Protein AF-A0A8C4R523-F1 (afdb_monomer_lite)

Radius of gyration: 33.46 Å; chains: 1; bounding box: 114×59×68 Å

Sequence (289 aa):
MIQWAFFSVVAATMFSISLVPYSYLHPHTHDMLWPAVRKLHEIVDPWQVSSSYGLFRRMTGVGGRPEVVIEGSWELGRNWKELEFMYKPGNISTALPFITPHQPRLDWQMWFAALGDRRQSPWFTCLLLRILEGKEDVLRLIQSDQSNYPFAHKPPTFVRAQLYKYHYTSILKNGSLPQAWWWREWVNEFHPTVNLGEPQFESQLAKFGCKGSPPADKPSASQLHQTMTLIGRVVRSIPPHHLTTALCLVVLLSILSQRFTTPSRKSKGRPMEAPKSRRGKSGKGRKQE

pLDDT: mean 84.04, std 16.41, range [33.38, 98.12]

Organism: Eptatretus burgeri (NCBI:txid7764)

InterPro domains:
  IPR009613 Lipase maturation factor [PTHR14463] (2-251)
  IPR057433 Lipase maturation factor 1/2, C-terminal domain [PF25179] (50-192)

Secondary structure (DSSP, 8-state):
-HHHHHHHHHHHHHHHHHHHHHHTTSHHHHHTS-HHHHHHHHHHGGGTSS----TTSS-S-TT-EEEEEEEEESSTTS--EE---SSSS-STT-PPP--TT---HHHHHHHHHTTS-GGG-HHHHHHHHHHHTT-HHHHHHH-S-GGG-TTSSS--SEEEEEEEEEEEPPPPTTSPPPS-SEEEEEEEEEEEEEETT-HHHHHHHHHHTTTPPPP-------HHHHHHHHHHHHHHTS-HHHHHHHHHHHHHHHHHHHHHHS------PPP----PPP-----------

Foldseek 3Di:
DVVVVVVVVVVVLLVLLLVQQVQPVDPVSNVPRDVVSVVVNVVCVVVCSHHDDDPCSPDPQVVFQKFKWKWFAQDPPDDTDTQAAQAADDFQQDDGDDQPPDDLPVNVVRSVLRVDAVVVPLVVLLLVVCQLVVPPVSSCSRPLDLVSGPQSPHGGQKMFIWMKGKDADDQDPVRDDDSTRIDIDTDGTRGDIDGPPDPVSVVSCVVSVSPDDDPPPPPPPDPVSVVVVVVVVVVSNDDSVVVVVVVVVVVVVVVVVVVVPPDDPPPPDDPDDDDDDDDDDDDDDDDDD

Structure (mmCIF, N/CA/C/O backbone):
data_AF-A0A8C4R523-F1
#
_entry.id   AF-A0A8C4R523-F1
#
loop_
_atom_site.group_PDB
_atom_site.id
_atom_site.type_symbol
_atom_site.label_atom_id
_atom_site.label_alt_id
_atom_site.label_comp_id
_atom_site.label_asym_id
_atom_site.label_entity_id
_atom_site.label_seq_id
_atom_site.pdbx_PDB_ins_code
_atom_site.Cartn_x
_atom_site.Cartn_y
_atom_site.Cartn_z
_atom_site.occupancy
_atom_site.B_iso_or_equiv
_atom_site.auth_seq_id
_atom_site.auth_comp_id
_atom_site.auth_asym_id
_atom_site.auth_atom_id
_atom_site.pdbx_PDB_model_num
ATOM 1 N N . MET A 1 1 ? 42.827 -14.227 -37.742 1.00 80.31 1 MET A N 1
ATOM 2 C CA . MET A 1 1 ? 41.896 -13.293 -38.422 1.00 80.31 1 MET A CA 1
ATOM 3 C C . MET A 1 1 ? 40.450 -13.782 -38.336 1.00 80.31 1 MET A C 1
ATOM 5 O O . MET A 1 1 ? 39.638 -13.080 -37.755 1.00 80.31 1 MET A O 1
ATOM 9 N N . ILE A 1 2 ? 40.137 -15.001 -38.797 1.00 91.94 2 ILE A N 1
ATOM 10 C CA . ILE A 1 2 ? 38.765 -15.565 -38.793 1.00 91.94 2 ILE A CA 1
ATOM 11 C C . ILE A 1 2 ? 38.136 -15.622 -37.389 1.00 91.94 2 ILE A C 1
ATOM 13 O O . ILE A 1 2 ? 37.007 -15.185 -37.202 1.00 91.94 2 ILE A O 1
ATOM 17 N N . GLN A 1 3 ? 38.884 -16.089 -36.386 1.00 93.75 3 GLN A N 1
ATOM 18 C CA . GLN A 1 3 ? 38.403 -16.165 -35.000 1.00 93.75 3 GLN A CA 1
ATOM 19 C C . GLN A 1 3 ? 37.992 -14.794 -34.437 1.00 93.75 3 GLN A C 1
ATOM 21 O O . GLN A 1 3 ? 36.951 -14.671 -33.801 1.00 93.75 3 GLN A O 1
ATOM 26 N N . TRP A 1 4 ? 38.783 -13.753 -34.708 1.00 95.38 4 TRP A N 1
ATOM 27 C CA . TRP A 1 4 ? 38.480 -12.389 -34.271 1.00 95.38 4 TRP A CA 1
ATOM 28 C C . TRP A 1 4 ? 37.213 -11.862 -34.935 1.00 95.38 4 TRP A C 1
ATOM 30 O O . TRP A 1 4 ? 36.342 -11.347 -34.245 1.00 95.38 4 TRP A O 1
ATOM 40 N N . ALA A 1 5 ? 37.069 -12.074 -36.246 1.00 95.25 5 ALA A N 1
ATOM 41 C CA . ALA A 1 5 ? 35.863 -11.692 -36.972 1.00 95.25 5 ALA A CA 1
ATOM 42 C C . ALA A 1 5 ? 34.610 -12.376 -36.397 1.00 95.25 5 ALA A C 1
ATOM 44 O O . ALA A 1 5 ? 33.600 -11.712 -36.176 1.00 95.25 5 ALA A O 1
ATOM 45 N N . PHE A 1 6 ? 34.694 -13.672 -36.080 1.00 96.38 6 PHE A N 1
ATOM 46 C CA . PHE A 1 6 ? 33.595 -14.408 -35.455 1.00 96.38 6 PHE A CA 1
ATOM 47 C C . PHE A 1 6 ? 33.184 -13.799 -34.106 1.00 96.38 6 PHE A C 1
ATOM 49 O O . PHE A 1 6 ? 32.018 -13.453 -33.917 1.00 96.38 6 PHE A O 1
ATOM 56 N N . PHE A 1 7 ? 34.133 -13.597 -33.185 1.00 96.62 7 PHE A N 1
ATOM 57 C CA . PHE A 1 7 ? 33.820 -13.021 -31.873 1.00 96.62 7 PHE A CA 1
ATOM 58 C C . PHE A 1 7 ? 33.331 -11.573 -31.959 1.00 96.62 7 PHE A C 1
ATOM 60 O O . PHE A 1 7 ? 32.440 -11.195 -31.201 1.00 96.62 7 PHE A O 1
ATOM 67 N N . SER A 1 8 ? 33.844 -10.774 -32.899 1.00 96.31 8 SER A N 1
ATOM 68 C CA . SER A 1 8 ? 33.348 -9.417 -33.140 1.00 96.31 8 SER A CA 1
ATOM 69 C C . SER A 1 8 ? 31.890 -9.410 -33.601 1.00 96.31 8 SER A C 1
ATOM 71 O O . SER A 1 8 ? 31.106 -8.606 -33.100 1.00 96.31 8 SER A O 1
ATOM 73 N N . VAL A 1 9 ? 31.497 -10.323 -34.496 1.00 95.94 9 VAL A N 1
ATOM 74 C CA . VAL A 1 9 ? 30.098 -10.458 -34.941 1.00 95.94 9 VAL A CA 1
ATOM 75 C C . VAL A 1 9 ? 29.198 -10.893 -33.787 1.00 95.94 9 VAL A C 1
ATOM 77 O O . VAL A 1 9 ? 28.135 -10.302 -33.589 1.00 95.94 9 VAL A O 1
ATOM 80 N N . VAL A 1 10 ? 29.625 -11.875 -32.988 1.00 94.81 10 VAL A N 1
ATOM 81 C CA . VAL A 1 10 ? 28.870 -12.321 -31.807 1.00 94.81 10 VAL A CA 1
ATOM 82 C C . VAL A 1 10 ? 28.695 -11.172 -30.814 1.00 94.81 10 VAL A C 1
ATOM 84 O O . VAL A 1 10 ? 27.573 -10.900 -30.397 1.00 94.81 10 VAL A O 1
ATOM 87 N N . ALA A 1 11 ? 29.765 -10.444 -30.486 1.00 95.56 11 ALA A N 1
ATOM 88 C CA . ALA A 1 11 ? 29.713 -9.316 -29.558 1.00 95.56 11 ALA A CA 1
ATOM 89 C C . ALA A 1 11 ? 28.807 -8.183 -30.066 1.00 95.56 11 ALA A C 1
ATOM 91 O O . ALA A 1 11 ? 27.978 -7.680 -29.311 1.00 95.56 11 ALA A O 1
ATOM 92 N N . ALA A 1 12 ? 28.905 -7.819 -31.349 1.00 95.44 12 ALA A N 1
ATOM 93 C CA . ALA A 1 12 ? 28.043 -6.807 -31.956 1.00 95.44 12 ALA A CA 1
ATOM 94 C C . ALA A 1 12 ? 26.568 -7.236 -31.962 1.00 95.44 12 ALA A C 1
ATOM 96 O O . ALA A 1 12 ? 25.682 -6.419 -31.702 1.00 95.44 12 ALA A O 1
ATOM 97 N N . THR A 1 13 ? 26.301 -8.522 -32.202 1.00 94.19 13 THR A N 1
ATOM 98 C CA . THR A 1 13 ? 24.945 -9.086 -32.165 1.00 94.19 13 THR A CA 1
ATOM 99 C C . THR A 1 13 ? 24.388 -9.059 -30.744 1.00 94.19 13 THR A C 1
ATOM 101 O O . THR A 1 13 ? 23.287 -8.556 -30.547 1.00 94.19 13 THR A O 1
ATOM 104 N N . MET A 1 14 ? 25.164 -9.512 -29.752 1.00 94.44 14 MET A N 1
ATOM 105 C CA . MET A 1 14 ? 24.806 -9.468 -28.326 1.00 94.44 14 MET A CA 1
ATOM 106 C C . MET A 1 14 ? 24.522 -8.047 -27.846 1.00 94.44 14 MET A C 1
ATOM 108 O O . MET A 1 14 ? 23.499 -7.791 -27.211 1.00 94.44 14 MET A O 1
ATOM 112 N N . PHE A 1 15 ? 25.390 -7.102 -28.205 1.00 94.56 15 PHE A N 1
ATOM 113 C CA . PHE A 1 15 ? 25.175 -5.694 -27.910 1.00 94.56 15 PHE A CA 1
ATOM 114 C C . PHE A 1 15 ? 23.875 -5.191 -28.545 1.00 94.56 15 PHE A C 1
ATOM 116 O O . PHE A 1 15 ? 23.037 -4.630 -27.845 1.00 94.56 15 PHE A O 1
ATOM 123 N N . SER A 1 16 ? 23.658 -5.469 -29.832 1.00 94.25 16 SER A N 1
ATOM 124 C CA . SER A 1 16 ? 22.463 -5.030 -30.561 1.00 94.25 16 SER A CA 1
ATOM 125 C C . SER A 1 16 ? 21.173 -5.568 -29.943 1.00 94.25 16 SER A C 1
ATOM 127 O O . SER A 1 16 ? 20.253 -4.788 -29.701 1.00 94.25 16 SER A O 1
ATOM 129 N N . ILE A 1 17 ? 21.097 -6.866 -29.624 1.00 94.81 17 ILE A N 1
ATOM 130 C CA . ILE A 1 17 ? 19.890 -7.424 -28.994 1.00 94.81 17 ILE A CA 1
ATOM 131 C C . ILE A 1 17 ? 19.661 -6.859 -27.598 1.00 94.81 17 ILE A C 1
ATOM 133 O O . ILE A 1 17 ? 18.515 -6.613 -27.246 1.00 94.81 17 ILE A O 1
ATOM 137 N N . SER A 1 18 ? 20.718 -6.562 -26.832 1.00 92.88 18 SER A N 1
ATOM 138 C CA . SER A 1 18 ? 20.586 -5.965 -25.496 1.00 92.88 18 SER A CA 1
ATOM 139 C C . SER A 1 18 ? 19.998 -4.546 -25.510 1.00 92.88 18 SER A C 1
ATOM 141 O O . SER A 1 18 ? 19.428 -4.104 -24.510 1.00 92.88 18 SER A O 1
ATOM 143 N N . LEU A 1 19 ? 20.049 -3.847 -26.653 1.00 91.94 19 LEU A N 1
ATOM 144 C CA . LEU A 1 19 ? 19.420 -2.532 -26.814 1.00 91.94 19 LEU A CA 1
ATOM 145 C C . LEU A 1 19 ? 17.889 -2.615 -26.826 1.00 91.94 19 LEU A C 1
ATOM 147 O O . LEU A 1 19 ? 17.223 -1.667 -26.410 1.00 91.94 19 LEU A O 1
ATOM 151 N N . VAL A 1 20 ? 17.319 -3.743 -27.258 1.00 92.56 20 VAL A N 1
ATOM 152 C CA . VAL A 1 20 ? 15.865 -3.965 -27.289 1.00 92.56 20 VAL A CA 1
ATOM 153 C C . VAL A 1 20 ? 15.257 -3.840 -25.886 1.00 92.56 20 VAL A C 1
ATOM 155 O O . VAL A 1 20 ? 14.446 -2.933 -25.687 1.00 92.56 20 VAL A O 1
ATOM 158 N N . PRO A 1 21 ? 15.678 -4.628 -24.874 1.00 88.38 21 PRO A N 1
ATOM 159 C CA . PRO A 1 21 ? 15.164 -4.501 -23.520 1.00 88.38 21 PRO A CA 1
ATOM 160 C C . PRO A 1 21 ? 15.458 -3.129 -22.895 1.00 88.38 21 PRO A C 1
ATOM 162 O O . PRO A 1 21 ? 14.633 -2.627 -22.132 1.00 88.38 21 PRO A O 1
ATOM 165 N N . TYR A 1 22 ? 16.598 -2.510 -23.220 1.00 84.75 22 TYR A N 1
ATOM 166 C CA . TYR A 1 22 ? 16.964 -1.175 -22.733 1.00 84.75 22 TYR A CA 1
ATOM 167 C C . TYR A 1 22 ? 16.027 -0.074 -23.260 1.00 84.75 22 TYR A C 1
ATOM 169 O O . TYR A 1 22 ? 15.621 0.822 -22.521 1.00 84.75 22 TYR A O 1
ATOM 177 N N . SER A 1 23 ? 15.632 -0.165 -24.529 1.00 87.69 23 SER A N 1
ATOM 178 C CA . SER A 1 23 ? 14.814 0.850 -25.201 1.00 87.69 23 SER A CA 1
ATOM 179 C C . SER A 1 23 ? 13.355 0.923 -24.731 1.00 87.69 23 SER A C 1
ATOM 181 O O . SER A 1 23 ? 12.701 1.933 -24.979 1.00 87.69 23 SER A O 1
ATOM 183 N N . TYR A 1 24 ? 12.844 -0.075 -23.997 1.00 80.62 24 TYR A N 1
ATOM 184 C CA . TYR A 1 24 ? 11.464 -0.063 -23.480 1.00 80.62 24 TYR A CA 1
ATOM 185 C C . TYR A 1 24 ? 11.157 1.086 -22.512 1.00 80.62 24 TYR A C 1
ATOM 187 O O . TYR A 1 24 ? 9.989 1.345 -22.237 1.00 80.62 24 TYR A O 1
ATOM 195 N N . LEU A 1 25 ? 12.174 1.782 -21.995 1.00 74.31 25 LEU A N 1
ATOM 196 C CA . LEU A 1 25 ? 11.978 2.968 -21.159 1.00 74.31 25 LEU A CA 1
ATOM 197 C C . LEU A 1 25 ? 11.298 4.121 -21.913 1.00 74.31 25 LEU A C 1
ATOM 199 O O . LEU A 1 25 ? 10.631 4.939 -21.285 1.00 74.31 25 LEU A O 1
ATOM 203 N N . HIS A 1 26 ? 11.462 4.201 -23.237 1.00 79.94 26 HIS A N 1
ATOM 204 C CA . HIS A 1 26 ? 10.914 5.285 -24.046 1.00 79.94 26 HIS A CA 1
ATOM 205 C C . HIS A 1 26 ? 10.366 4.740 -25.378 1.00 79.94 26 HIS A C 1
ATOM 207 O O . HIS A 1 26 ? 11.163 4.321 -26.223 1.00 79.94 26 HIS A O 1
ATOM 213 N N . PRO A 1 27 ? 9.034 4.765 -25.605 1.00 81.44 27 PRO A N 1
ATOM 214 C CA . PRO A 1 27 ? 8.404 4.138 -26.772 1.00 81.44 27 PRO A CA 1
ATOM 215 C C . PRO A 1 27 ? 9.016 4.568 -28.110 1.00 81.44 27 PRO A C 1
ATOM 217 O O . PRO A 1 27 ? 9.396 3.730 -28.918 1.00 81.44 27 PRO A O 1
ATOM 220 N N . HIS A 1 28 ? 9.255 5.869 -28.293 1.00 87.00 28 HIS A N 1
ATOM 221 C CA . HIS A 1 28 ? 9.865 6.392 -29.518 1.00 87.00 28 HIS A CA 1
ATOM 222 C C . HIS A 1 28 ? 11.277 5.830 -29.762 1.00 87.00 28 HIS A C 1
ATOM 224 O O . HIS A 1 28 ? 11.673 5.591 -30.897 1.00 87.00 28 HIS A O 1
ATOM 230 N N . THR A 1 29 ? 12.061 5.600 -28.705 1.00 86.56 29 THR A N 1
ATOM 231 C CA . THR A 1 29 ? 13.415 5.036 -28.833 1.00 86.56 29 THR A CA 1
ATOM 232 C C . THR A 1 29 ? 13.358 3.559 -29.206 1.00 86.56 29 THR A C 1
ATOM 234 O O . THR A 1 29 ? 14.194 3.082 -29.970 1.00 86.56 29 THR A O 1
ATOM 237 N N . HIS A 1 30 ? 12.360 2.839 -28.693 1.00 87.88 30 HIS A N 1
ATOM 238 C CA . HIS A 1 30 ? 12.111 1.449 -29.055 1.00 87.88 30 HIS A CA 1
ATOM 239 C C . HIS A 1 30 ? 11.726 1.296 -30.534 1.00 87.88 30 HIS A C 1
ATOM 241 O O . HIS A 1 30 ? 12.238 0.410 -31.229 1.00 87.88 30 HIS A O 1
ATOM 247 N N . ASP A 1 31 ? 10.890 2.204 -31.036 1.00 89.69 31 ASP A N 1
ATOM 248 C CA . ASP A 1 31 ? 10.433 2.198 -32.427 1.00 89.69 31 ASP A CA 1
ATOM 249 C C . ASP A 1 31 ? 11.560 2.541 -33.411 1.00 89.69 31 ASP A C 1
ATOM 251 O O . ASP A 1 31 ? 11.638 1.943 -34.488 1.00 89.69 31 ASP A O 1
ATOM 255 N N . MET A 1 32 ? 12.495 3.410 -33.007 1.00 92.19 32 MET A N 1
ATOM 256 C CA . MET A 1 32 ? 13.696 3.756 -33.782 1.00 92.19 32 MET A CA 1
ATOM 257 C C . MET A 1 32 ? 14.691 2.598 -33.957 1.00 92.19 32 MET A C 1
ATOM 259 O O . MET A 1 32 ? 15.564 2.682 -34.823 1.00 92.19 32 MET A O 1
ATOM 263 N N . LEU A 1 33 ? 14.600 1.523 -33.162 1.00 91.50 33 LEU A N 1
ATOM 264 C CA . LEU A 1 33 ? 15.464 0.359 -33.359 1.00 91.50 33 LEU A CA 1
ATOM 265 C C . LEU A 1 33 ? 15.204 -0.291 -34.722 1.00 91.50 33 LEU A C 1
ATOM 267 O O . LEU A 1 33 ? 14.085 -0.325 -35.234 1.00 91.50 33 LEU A O 1
ATOM 271 N N . TRP A 1 34 ? 16.252 -0.859 -35.313 1.00 93.00 34 TRP A N 1
ATOM 272 C CA . TRP A 1 34 ? 16.106 -1.560 -36.581 1.00 93.00 34 TRP A CA 1
ATOM 273 C C . TRP A 1 34 ? 15.190 -2.790 -36.392 1.00 93.00 34 TRP A C 1
ATOM 275 O O . TRP A 1 34 ? 15.450 -3.587 -35.483 1.00 93.00 34 TRP A O 1
ATOM 285 N N . PRO A 1 35 ? 14.141 -3.007 -37.220 1.00 93.94 35 PRO A N 1
ATOM 286 C CA . PRO A 1 35 ? 13.199 -4.109 -37.010 1.00 93.94 35 PRO A CA 1
ATOM 287 C C . PRO A 1 35 ? 13.864 -5.488 -36.980 1.00 93.94 35 PRO A C 1
ATOM 289 O O . PRO A 1 35 ? 13.405 -6.374 -36.264 1.00 93.94 35 PRO A O 1
ATOM 292 N N . ALA A 1 36 ? 14.976 -5.660 -37.703 1.00 94.38 36 ALA A N 1
ATOM 293 C CA . ALA A 1 36 ? 15.766 -6.887 -37.682 1.00 94.38 36 ALA A CA 1
ATOM 294 C C . ALA A 1 36 ? 16.318 -7.205 -36.282 1.00 94.38 36 ALA A C 1
ATOM 296 O O . ALA A 1 36 ? 16.302 -8.360 -35.871 1.00 94.38 36 ALA A O 1
ATOM 297 N N . VAL A 1 37 ? 16.746 -6.188 -35.528 1.00 93.81 37 VAL A N 1
ATOM 298 C CA . VAL A 1 37 ? 17.267 -6.347 -34.164 1.00 93.81 37 VAL A CA 1
ATOM 299 C C . VAL A 1 37 ? 16.147 -6.732 -33.196 1.00 93.81 37 VAL A C 1
ATOM 301 O O . VAL A 1 37 ? 16.340 -7.629 -32.378 1.00 93.81 37 VAL A O 1
ATOM 304 N N . ARG A 1 38 ? 14.955 -6.127 -33.328 1.00 93.19 38 ARG A N 1
ATOM 305 C CA . ARG A 1 38 ? 13.769 -6.508 -32.536 1.00 93.19 38 ARG A CA 1
ATOM 306 C C . ARG A 1 38 ? 13.342 -7.949 -32.811 1.00 93.19 38 ARG A C 1
ATOM 308 O O . ARG A 1 38 ? 13.186 -8.725 -31.877 1.00 93.19 38 ARG A O 1
ATOM 315 N N . LYS A 1 39 ? 13.256 -8.332 -34.086 1.00 94.69 39 LYS A N 1
ATOM 316 C CA . LYS A 1 39 ? 12.917 -9.702 -34.492 1.00 94.69 39 LYS A CA 1
ATOM 317 C C . LYS A 1 39 ? 13.956 -10.718 -34.012 1.00 94.69 39 LYS A C 1
ATOM 319 O O . LYS A 1 39 ? 13.600 -11.804 -33.573 1.00 94.69 39 LYS A O 1
ATOM 324 N N . LEU A 1 40 ? 15.244 -10.374 -34.078 1.00 94.69 40 LEU A N 1
ATOM 325 C CA . LEU A 1 40 ? 16.310 -11.249 -33.593 1.00 94.69 40 LEU A CA 1
ATOM 326 C C . LEU A 1 40 ? 16.241 -11.414 -32.072 1.00 94.69 40 LEU A C 1
ATOM 328 O O . LEU A 1 40 ? 16.386 -12.534 -31.595 1.00 94.69 40 LEU A O 1
ATOM 332 N N . HIS A 1 41 ? 15.942 -10.343 -31.328 1.00 94.06 41 HIS A N 1
ATOM 333 C CA . HIS A 1 41 ? 15.649 -10.428 -29.897 1.00 94.06 41 HIS A CA 1
ATOM 334 C C . HIS A 1 41 ? 14.454 -11.350 -29.611 1.00 94.06 41 HIS A C 1
ATOM 336 O O . HIS A 1 41 ? 14.573 -12.222 -28.764 1.00 94.06 41 HIS A O 1
ATOM 342 N N . GLU A 1 42 ? 13.326 -11.202 -30.315 1.00 93.06 42 GLU A N 1
ATOM 343 C CA . GLU A 1 42 ? 12.144 -12.072 -30.152 1.00 93.06 42 GLU A CA 1
ATOM 344 C C . GLU A 1 42 ? 12.465 -13.553 -30.384 1.00 93.06 42 GLU A C 1
ATOM 346 O O . GLU A 1 42 ? 11.997 -14.407 -29.636 1.00 93.06 42 GLU A O 1
ATOM 351 N N . ILE A 1 43 ? 13.296 -13.858 -31.388 1.00 95.25 43 ILE A N 1
ATOM 352 C CA . ILE A 1 43 ? 13.751 -15.228 -31.647 1.00 95.25 43 ILE A CA 1
ATOM 353 C C . ILE A 1 43 ? 14.538 -15.759 -30.449 1.00 95.25 43 ILE A C 1
ATOM 355 O O . ILE A 1 43 ? 14.326 -16.905 -30.068 1.00 95.25 43 ILE A O 1
ATOM 359 N N . VAL A 1 44 ? 15.434 -14.953 -29.862 1.00 94.31 44 VAL A N 1
ATOM 360 C CA . VAL A 1 44 ? 16.315 -15.407 -28.773 1.00 94.31 44 VAL A CA 1
ATOM 361 C C . VAL A 1 44 ? 15.735 -15.253 -27.361 1.00 94.31 44 VAL A C 1
ATOM 363 O O . VAL A 1 44 ? 16.332 -15.744 -26.400 1.00 94.31 44 VAL A O 1
ATOM 366 N N . ASP A 1 45 ? 14.577 -14.606 -27.224 1.00 91.56 45 ASP A N 1
ATOM 367 C CA . ASP A 1 45 ? 13.900 -14.326 -25.952 1.00 91.56 45 ASP A CA 1
ATOM 368 C C . ASP A 1 45 ? 13.624 -15.589 -25.109 1.00 91.56 45 ASP A C 1
ATOM 370 O O . ASP A 1 45 ? 13.898 -15.554 -23.907 1.00 91.56 45 ASP A O 1
ATOM 374 N N . PRO A 1 46 ? 13.215 -16.750 -25.671 1.00 94.44 46 PRO A N 1
ATOM 375 C CA . PRO A 1 46 ? 12.999 -17.965 -24.879 1.00 94.44 46 PRO A CA 1
ATOM 376 C C . PRO A 1 46 ? 14.247 -18.455 -24.128 1.00 94.44 46 PRO A C 1
ATOM 378 O O . PRO A 1 46 ? 14.124 -19.074 -23.073 1.00 94.44 46 PRO A O 1
ATOM 381 N N . TRP A 1 47 ? 15.447 -18.160 -24.643 1.00 93.94 47 TRP A N 1
ATOM 382 C CA . TRP A 1 47 ? 16.721 -18.505 -23.997 1.00 93.94 47 TRP A CA 1
ATOM 383 C C . TRP A 1 47 ? 17.267 -17.387 -23.105 1.00 93.94 47 TRP A C 1
ATOM 385 O O . TRP A 1 47 ? 18.341 -17.542 -22.528 1.00 93.94 47 TRP A O 1
ATOM 395 N N . GLN A 1 48 ? 16.547 -16.266 -22.991 1.00 90.00 48 GLN A N 1
ATOM 396 C CA . GLN A 1 48 ? 16.888 -15.127 -22.134 1.00 90.00 48 GLN A CA 1
ATOM 397 C C . GLN A 1 48 ? 18.312 -14.587 -22.376 1.00 90.00 48 GLN A C 1
ATOM 399 O O . GLN A 1 48 ? 18.962 -14.082 -21.459 1.00 90.00 48 GLN A O 1
ATOM 404 N N . VAL A 1 49 ? 18.794 -14.664 -23.627 1.00 91.06 49 VAL A N 1
ATOM 405 C CA . VAL A 1 49 ? 20.159 -14.262 -24.030 1.00 91.06 49 VAL A CA 1
ATOM 406 C C . VAL A 1 49 ? 20.432 -12.787 -23.728 1.00 91.06 49 VAL A C 1
ATOM 408 O O . VAL A 1 49 ? 21.534 -12.412 -23.333 1.00 91.06 49 VAL A O 1
ATOM 411 N N . SER A 1 50 ? 19.407 -11.950 -23.862 1.00 90.19 50 SER A N 1
ATOM 412 C CA . SER A 1 50 ? 19.395 -10.587 -23.347 1.00 90.19 50 SER A CA 1
ATOM 413 C C . SER A 1 50 ? 18.096 -10.351 -22.597 1.00 90.19 50 SER A C 1
ATOM 415 O O . SER A 1 50 ? 17.019 -10.594 -23.126 1.00 90.19 50 SER A O 1
ATOM 417 N N . SER A 1 51 ? 18.199 -9.842 -21.375 1.00 83.44 51 SER A N 1
ATOM 418 C CA . SER A 1 51 ? 17.059 -9.523 -20.517 1.00 83.44 51 SER A CA 1
ATOM 419 C C . SER A 1 51 ? 17.181 -8.077 -20.053 1.00 83.44 51 SER A C 1
ATOM 421 O O . SER A 1 51 ? 18.297 -7.582 -19.884 1.00 83.44 51 SER A O 1
ATOM 423 N N . SER A 1 52 ? 16.072 -7.382 -19.780 1.00 76.00 52 SER A N 1
ATOM 424 C CA . SER A 1 52 ? 16.227 -6.171 -18.962 1.00 76.00 52 SER A CA 1
ATOM 425 C C . SER A 1 52 ? 16.441 -6.569 -17.525 1.00 76.00 52 SER A C 1
ATOM 427 O O . SER A 1 52 ? 15.666 -7.338 -16.958 1.00 76.00 52 SER A O 1
ATOM 429 N N . TYR A 1 53 ? 17.407 -5.908 -16.914 1.00 69.62 53 TYR A N 1
ATOM 430 C CA . TYR A 1 53 ? 17.565 -5.896 -15.480 1.00 69.62 53 TYR A CA 1
ATOM 431 C C . TYR A 1 53 ? 16.810 -4.701 -14.889 1.00 69.62 53 TYR A C 1
ATOM 433 O O . TYR A 1 53 ? 17.037 -3.555 -15.274 1.00 69.62 53 TYR A O 1
ATOM 441 N N . GLY A 1 54 ? 15.888 -4.961 -13.969 1.00 65.50 54 GLY A N 1
ATOM 442 C CA . GLY A 1 54 ? 15.174 -3.919 -13.243 1.00 65.50 54 GLY A CA 1
ATOM 443 C C . GLY A 1 54 ? 14.269 -4.532 -12.188 1.00 65.50 54 GLY A C 1
ATOM 444 O O . GLY A 1 54 ? 13.383 -5.312 -12.527 1.00 65.50 54 GLY A O 1
ATOM 445 N N . LEU A 1 55 ? 14.479 -4.154 -10.924 1.00 63.69 55 LEU A N 1
ATOM 446 C CA . LEU A 1 55 ? 13.752 -4.698 -9.769 1.00 63.69 55 LEU A CA 1
ATOM 447 C C . LEU A 1 55 ? 12.219 -4.551 -9.909 1.00 63.69 55 LEU A C 1
ATOM 449 O O . LEU A 1 55 ? 11.486 -5.384 -9.394 1.00 63.69 55 LEU A O 1
ATOM 453 N N . PHE A 1 56 ? 11.748 -3.551 -10.673 1.00 63.66 56 PHE A N 1
ATOM 454 C CA . PHE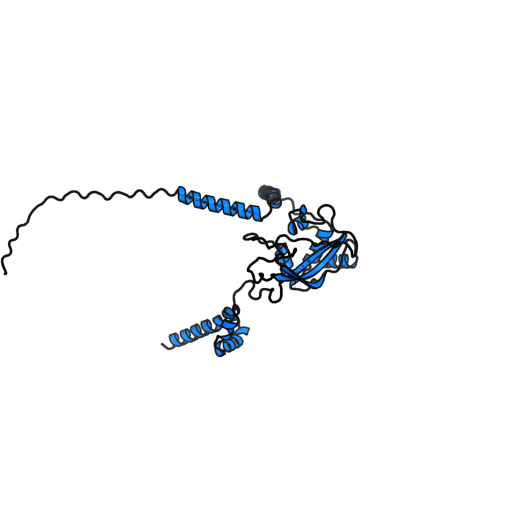 A 1 56 ? 10.335 -3.319 -11.014 1.00 63.66 56 PHE A CA 1
ATOM 455 C C . PHE A 1 56 ? 10.172 -2.809 -12.454 1.00 63.66 56 PHE A C 1
ATOM 457 O O . PHE A 1 56 ? 9.640 -1.730 -12.694 1.00 63.66 56 PHE A O 1
ATOM 464 N N . ARG A 1 57 ? 10.673 -3.554 -13.445 1.00 62.44 57 ARG A N 1
ATOM 465 C CA . ARG A 1 57 ? 10.666 -3.121 -14.861 1.00 62.44 57 ARG A CA 1
ATOM 466 C C . ARG A 1 57 ? 9.277 -2.718 -15.379 1.00 62.44 57 ARG A C 1
ATOM 468 O O . ARG A 1 57 ? 9.162 -1.768 -16.145 1.00 62.44 57 ARG A O 1
ATOM 475 N N . ARG A 1 58 ? 8.229 -3.441 -14.981 1.00 61.88 58 ARG A N 1
ATOM 476 C CA . ARG A 1 58 ? 6.835 -3.048 -15.219 1.00 61.88 58 ARG A CA 1
ATOM 477 C C . ARG A 1 58 ? 6.264 -2.524 -13.910 1.00 61.88 58 ARG A C 1
ATOM 479 O O . ARG A 1 58 ? 5.700 -3.283 -13.129 1.00 61.88 58 ARG A O 1
ATOM 486 N N . MET A 1 59 ? 6.466 -1.234 -13.664 1.00 64.06 59 MET A N 1
ATOM 487 C CA . MET A 1 59 ? 5.765 -0.541 -12.590 1.00 64.06 59 MET A CA 1
ATOM 488 C C . MET A 1 59 ? 4.282 -0.424 -12.940 1.00 64.06 59 MET A C 1
ATOM 490 O O . MET A 1 59 ? 3.900 -0.193 -14.088 1.00 64.06 59 MET A O 1
ATOM 494 N N . THR A 1 60 ? 3.442 -0.557 -11.928 1.00 62.53 60 THR A N 1
ATOM 495 C CA . THR A 1 60 ? 2.009 -0.268 -12.012 1.00 62.53 60 THR A CA 1
ATOM 496 C C . THR A 1 60 ? 1.790 1.234 -11.878 1.00 62.53 60 THR A C 1
ATOM 498 O O . THR A 1 60 ? 2.502 1.879 -11.111 1.00 62.53 60 THR A O 1
ATOM 501 N N . GLY A 1 61 ? 0.813 1.797 -12.585 1.00 66.19 61 GLY A N 1
ATOM 502 C CA . GLY A 1 61 ? 0.543 3.241 -12.554 1.00 66.19 61 GLY A CA 1
ATOM 503 C C . GLY A 1 61 ? 0.185 3.840 -13.913 1.00 66.19 61 GLY A C 1
ATOM 504 O O . GLY A 1 61 ? -0.345 4.947 -13.968 1.00 66.19 61 GLY A O 1
ATOM 505 N N . VAL A 1 62 ? 0.423 3.110 -15.010 1.00 69.31 62 VAL A N 1
ATOM 506 C CA . VAL A 1 62 ? -0.124 3.466 -16.327 1.00 69.31 62 VAL A CA 1
ATOM 507 C C . VAL A 1 62 ? -1.649 3.368 -16.240 1.00 69.31 62 VAL A C 1
ATOM 509 O O . VAL A 1 62 ? -2.188 2.280 -16.050 1.00 69.31 62 VAL A O 1
ATOM 512 N N . GLY A 1 63 ? -2.332 4.512 -16.322 1.00 81.44 63 GLY A N 1
ATOM 513 C CA . GLY A 1 63 ? -3.779 4.598 -16.097 1.00 81.44 63 GLY A CA 1
ATOM 514 C C . GLY A 1 63 ? -4.194 4.606 -14.621 1.00 81.44 63 GLY A C 1
ATOM 515 O O . GLY A 1 63 ? -5.324 4.227 -14.320 1.00 81.44 63 GLY A O 1
ATOM 516 N N . GLY A 1 64 ? -3.301 5.020 -13.717 1.00 90.19 64 GLY A N 1
ATOM 517 C CA . GLY A 1 64 ? -3.580 5.203 -12.291 1.00 90.19 64 GLY A CA 1
ATOM 518 C C . GLY A 1 64 ? -2.953 4.129 -11.405 1.00 90.19 64 GLY A C 1
ATOM 519 O O . GLY A 1 64 ? -2.798 2.969 -11.794 1.00 90.19 64 GLY A O 1
ATOM 520 N N . ARG A 1 65 ? -2.566 4.520 -10.191 1.00 93.00 65 ARG A N 1
ATOM 521 C CA . ARG A 1 65 ? -2.003 3.632 -9.172 1.00 93.00 65 ARG A CA 1
ATOM 522 C C . ARG A 1 65 ? -3.141 2.983 -8.374 1.00 93.00 65 ARG A C 1
ATOM 524 O O . ARG A 1 65 ? -3.880 3.714 -7.716 1.00 93.00 65 ARG A O 1
ATOM 531 N N . PRO A 1 66 ? -3.303 1.650 -8.410 1.00 94.56 66 PRO A N 1
ATOM 532 C CA . PRO A 1 66 ? -4.313 0.981 -7.604 1.00 94.56 66 PRO A CA 1
ATOM 533 C C . PRO A 1 66 ? -3.938 1.050 -6.120 1.00 94.56 66 PRO A C 1
ATOM 535 O O . PRO A 1 66 ? -2.789 0.813 -5.750 1.00 94.56 66 PRO A O 1
ATOM 538 N N . GLU A 1 67 ? -4.909 1.368 -5.275 1.00 96.06 67 GLU A N 1
ATOM 539 C CA . GLU A 1 67 ? -4.741 1.512 -3.834 1.00 96.06 67 GLU A CA 1
ATOM 540 C C . GLU A 1 67 ? -5.935 0.911 -3.102 1.00 96.06 67 GLU A C 1
ATOM 542 O O . GLU A 1 67 ? -7.088 1.271 -3.350 1.00 96.06 67 GLU A O 1
ATOM 547 N N . VAL A 1 68 ? -5.642 0.009 -2.167 1.00 96.94 68 VAL A N 1
ATOM 548 C CA . VAL A 1 68 ? -6.640 -0.508 -1.232 1.00 96.94 68 VAL A CA 1
ATOM 549 C C . VAL A 1 68 ? -6.786 0.490 -0.087 1.00 96.94 68 VAL A C 1
ATOM 551 O O . VAL A 1 68 ? -5.818 0.813 0.611 1.00 96.94 68 VAL A O 1
ATOM 554 N N . VAL A 1 69 ? -8.007 0.975 0.101 1.00 97.56 69 VAL A N 1
ATOM 555 C CA . VAL A 1 69 ? -8.410 1.878 1.178 1.00 97.56 69 VAL A CA 1
ATOM 556 C C . VAL A 1 69 ? -9.204 1.069 2.193 1.00 97.56 69 VAL A C 1
ATOM 558 O O . VAL A 1 69 ? -10.219 0.459 1.855 1.00 97.56 69 VAL A O 1
ATOM 561 N N . ILE A 1 70 ? -8.715 1.026 3.432 1.00 98.00 70 ILE A N 1
ATOM 562 C CA . ILE A 1 70 ? -9.406 0.362 4.540 1.00 98.00 70 ILE A CA 1
ATOM 563 C C . ILE A 1 70 ? -10.310 1.389 5.206 1.00 98.00 70 ILE A C 1
ATOM 565 O O . ILE A 1 70 ? -9.864 2.481 5.548 1.00 98.00 70 ILE A O 1
ATOM 569 N N . GLU A 1 71 ? -11.563 1.018 5.421 1.00 98.12 71 GLU A N 1
ATOM 570 C CA . GLU A 1 71 ? -12.556 1.855 6.079 1.00 98.12 71 GLU A CA 1
ATOM 571 C C . GLU A 1 71 ? -13.084 1.141 7.318 1.00 98.12 71 GLU A C 1
ATOM 573 O O . GLU A 1 71 ? -13.386 -0.053 7.277 1.00 98.12 71 GLU A O 1
ATOM 578 N N . GLY A 1 72 ? -13.210 1.878 8.416 1.00 97.81 72 GLY A N 1
ATOM 579 C CA . GLY A 1 72 ? -13.833 1.410 9.648 1.00 97.81 72 GLY A CA 1
ATOM 580 C C . GLY A 1 72 ? -15.161 2.112 9.909 1.00 97.81 72 GLY A C 1
ATOM 581 O O . GLY A 1 72 ? -15.382 3.235 9.458 1.00 97.81 72 GLY A O 1
ATOM 582 N N . SER A 1 73 ? -16.037 1.475 10.675 1.00 97.88 73 SER A N 1
ATOM 583 C CA . SER A 1 73 ? -17.215 2.111 11.262 1.00 97.88 73 SER A CA 1
ATOM 584 C C . SER A 1 73 ? -17.604 1.436 12.575 1.00 97.88 73 SER A C 1
ATOM 586 O O . SER A 1 73 ? -17.271 0.277 12.822 1.00 97.88 73 SER A O 1
ATOM 588 N N . TRP A 1 74 ? -18.323 2.153 13.435 1.00 97.19 74 TRP A N 1
ATOM 589 C CA . TRP A 1 74 ? -19.005 1.566 14.595 1.00 97.19 74 TRP A CA 1
ATOM 590 C C . TRP A 1 74 ? -20.415 1.070 14.257 1.00 97.19 74 TRP A C 1
ATOM 592 O O . TRP A 1 74 ? -20.976 0.273 15.003 1.00 97.19 74 TRP A O 1
ATOM 602 N N . GLU A 1 75 ? -20.975 1.512 13.131 1.00 94.94 75 GLU A N 1
ATOM 603 C CA . GLU A 1 75 ? -22.336 1.210 12.697 1.00 94.94 75 GLU A CA 1
ATOM 604 C C . GLU A 1 75 ? -22.323 0.535 11.325 1.00 94.94 75 GLU A C 1
ATOM 606 O O . GLU A 1 75 ? -21.585 0.926 10.418 1.00 94.94 75 GLU A O 1
ATOM 611 N N . LEU A 1 76 ? -23.179 -0.468 11.141 1.00 92.38 76 LEU A N 1
ATOM 612 C CA . LEU A 1 76 ? -23.266 -1.167 9.867 1.00 92.38 76 LEU A CA 1
ATOM 613 C C . LEU A 1 76 ? -23.811 -0.229 8.778 1.00 92.38 76 LEU A C 1
ATOM 615 O O . LEU A 1 76 ? -24.912 0.308 8.889 1.00 92.38 76 LEU A O 1
ATOM 619 N N . GLY A 1 77 ? -23.040 -0.051 7.704 1.00 88.75 77 GLY A N 1
ATOM 620 C CA . GLY A 1 77 ? -23.475 0.676 6.508 1.00 88.75 77 GLY A CA 1
ATOM 621 C C . GLY A 1 77 ? -23.493 2.204 6.629 1.00 88.75 77 GLY A C 1
ATOM 622 O O . GLY A 1 77 ? -23.913 2.868 5.685 1.00 88.75 77 GLY A O 1
ATOM 623 N N . ARG A 1 78 ? -23.027 2.782 7.742 1.00 92.75 78 ARG A N 1
ATOM 624 C CA . ARG A 1 78 ? -23.017 4.238 7.979 1.00 92.75 78 ARG A CA 1
ATOM 625 C C . ARG A 1 78 ? -21.663 4.703 8.498 1.00 92.75 78 ARG A C 1
ATOM 627 O O . ARG A 1 78 ? -20.906 3.894 9.017 1.00 92.75 78 ARG A O 1
ATOM 634 N N . ASN A 1 79 ? -21.378 6.002 8.3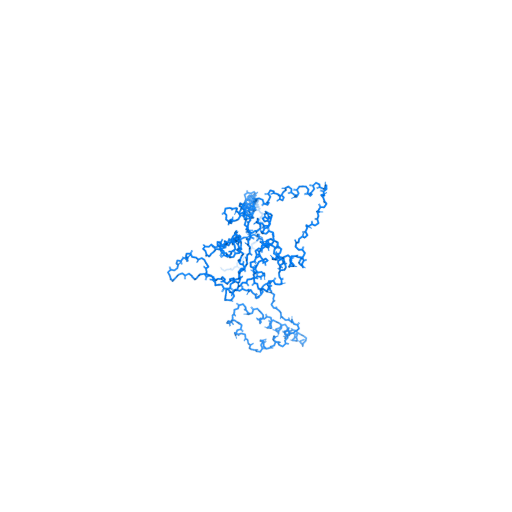82 1.00 94.00 79 ASN A N 1
ATOM 635 C CA . ASN A 1 79 ? -20.246 6.676 9.039 1.00 94.00 79 ASN A CA 1
ATOM 636 C C . ASN A 1 79 ? -18.871 6.016 8.821 1.00 94.00 79 ASN A C 1
ATOM 638 O O . ASN A 1 79 ? -18.043 5.980 9.732 1.00 94.00 79 ASN A O 1
ATOM 642 N N . TRP A 1 80 ? -18.628 5.497 7.616 1.00 96.81 80 TRP A N 1
ATOM 643 C CA . TRP A 1 80 ? -17.340 4.915 7.251 1.00 96.81 80 TRP A CA 1
ATOM 644 C C . TRP A 1 80 ? -16.244 5.977 7.279 1.00 96.81 80 TRP A C 1
ATOM 646 O O . TRP A 1 80 ? -16.378 7.031 6.658 1.00 96.81 80 TRP A O 1
ATOM 656 N N . LYS A 1 81 ? -15.162 5.691 8.002 1.00 97.25 81 LYS A N 1
ATOM 657 C CA . LYS A 1 81 ? -13.964 6.529 8.042 1.00 97.25 81 LYS A CA 1
ATOM 658 C C . LYS A 1 81 ? -12.783 5.757 7.486 1.00 97.25 81 LYS A C 1
ATOM 660 O O . LYS A 1 81 ? -12.527 4.627 7.902 1.00 97.25 81 LYS A O 1
ATOM 665 N N . GLU A 1 82 ? -12.067 6.387 6.570 1.00 97.00 82 GLU A N 1
ATOM 666 C CA . GLU A 1 82 ? -10.855 5.838 5.975 1.00 97.00 82 GLU A CA 1
ATOM 667 C C . GLU A 1 82 ? -9.715 5.822 6.995 1.00 97.00 82 GLU A C 1
ATOM 669 O O . GLU A 1 82 ? -9.539 6.754 7.782 1.00 97.00 82 GLU A O 1
ATOM 674 N N . LEU A 1 83 ? -8.946 4.737 6.996 1.00 96.56 83 LEU A N 1
ATOM 675 C CA . LEU A 1 83 ? -7.696 4.658 7.733 1.00 96.56 83 LEU A CA 1
ATOM 676 C C . LEU A 1 83 ? -6.593 5.283 6.884 1.00 96.56 83 LEU A C 1
ATOM 678 O O . LEU A 1 83 ? -6.197 4.725 5.860 1.00 96.56 83 LEU A O 1
ATOM 682 N N . GLU A 1 84 ? -6.089 6.430 7.327 1.00 94.31 84 GLU A N 1
ATOM 683 C CA . GLU A 1 84 ? -5.008 7.141 6.649 1.00 94.31 84 GLU A CA 1
ATOM 684 C C . GLU A 1 84 ? -3.656 6.498 6.966 1.00 94.31 84 GLU A C 1
ATOM 686 O O . GLU A 1 84 ? -3.164 6.554 8.097 1.00 94.31 84 GLU A O 1
ATOM 691 N N . PHE A 1 85 ? -3.056 5.891 5.944 1.00 95.19 85 PHE A N 1
ATOM 692 C CA . PHE A 1 85 ? -1.709 5.335 6.014 1.00 95.19 85 PHE A CA 1
ATOM 693 C C . PHE A 1 85 ? -0.662 6.443 5.877 1.00 95.19 85 PHE A C 1
ATOM 695 O O . PHE A 1 85 ? -0.850 7.406 5.137 1.00 95.19 85 PHE A O 1
ATOM 702 N N . MET A 1 86 ? 0.475 6.287 6.551 1.00 91.94 86 MET A N 1
ATOM 703 C CA . MET A 1 86 ? 1.519 7.318 6.589 1.00 91.94 86 MET A CA 1
ATOM 704 C C . MET A 1 86 ? 2.255 7.534 5.258 1.00 91.94 86 MET A C 1
ATOM 706 O O . MET A 1 86 ? 2.712 8.649 4.998 1.00 91.94 86 MET A O 1
ATOM 710 N N . TYR A 1 87 ? 2.445 6.488 4.443 1.00 92.81 87 TYR A N 1
ATOM 711 C CA . TYR A 1 87 ? 3.438 6.516 3.359 1.00 92.81 87 TYR A CA 1
ATOM 712 C C . TYR A 1 87 ? 2.927 6.037 1.995 1.00 92.81 87 TYR A C 1
ATOM 714 O O . TYR A 1 87 ? 3.698 5.986 1.031 1.00 92.81 87 TYR A O 1
ATOM 722 N N . LYS A 1 88 ? 1.638 5.714 1.881 1.00 93.56 88 LYS A N 1
ATOM 723 C CA . LYS A 1 88 ? 0.955 5.439 0.607 1.00 93.56 88 LYS A CA 1
ATOM 724 C C . LYS A 1 88 ? -0.129 6.489 0.333 1.00 93.56 88 LYS A C 1
ATOM 726 O O . LYS A 1 88 ? -0.550 7.172 1.263 1.00 93.56 88 LYS A O 1
ATOM 731 N N . PRO A 1 89 ? -0.608 6.622 -0.918 1.00 94.19 89 PRO A N 1
ATOM 732 C CA . PRO A 1 89 ? -1.730 7.503 -1.212 1.00 94.19 89 PRO A CA 1
ATOM 733 C C . PRO A 1 89 ? -2.972 7.147 -0.375 1.00 94.19 89 PRO A C 1
ATOM 735 O O . PRO A 1 89 ? -3.301 5.970 -0.182 1.00 94.19 89 PRO A O 1
ATOM 738 N N . GLY A 1 90 ? -3.640 8.186 0.115 1.00 93.00 90 GLY A N 1
ATOM 739 C CA . GLY A 1 90 ? -4.833 8.129 0.961 1.00 93.00 90 GLY A CA 1
ATOM 740 C C . GLY A 1 90 ? -5.643 9.399 0.732 1.00 93.00 90 GLY A C 1
ATOM 741 O O . GLY A 1 90 ? -6.280 9.537 -0.316 1.00 93.00 90 GLY A O 1
ATOM 742 N N . ASN A 1 91 ? -5.540 10.360 1.643 1.00 93.56 91 ASN A N 1
ATOM 743 C CA . ASN A 1 91 ? -6.099 11.698 1.474 1.00 93.56 91 ASN A CA 1
ATOM 744 C C . ASN A 1 91 ? -5.638 12.370 0.161 1.00 93.56 91 ASN A C 1
ATOM 746 O O . ASN A 1 91 ? -4.445 12.539 -0.104 1.00 93.56 91 ASN A O 1
ATOM 750 N N . ILE A 1 92 ? -6.604 12.804 -0.652 1.00 95.19 92 ILE A N 1
ATOM 751 C CA . ILE A 1 92 ? -6.364 13.420 -1.964 1.00 95.19 92 ILE A CA 1
ATOM 752 C C . ILE A 1 92 ? -5.650 14.779 -1.891 1.00 95.19 92 ILE A C 1
ATOM 754 O O . ILE A 1 92 ? -4.995 15.187 -2.851 1.00 95.19 92 ILE A O 1
ATOM 758 N N . SER A 1 93 ? -5.740 15.465 -0.754 1.00 92.94 93 SER A N 1
ATOM 759 C CA . SER A 1 93 ? -5.152 16.788 -0.521 1.00 92.94 93 SER A CA 1
ATOM 760 C C . SER A 1 93 ? -3.738 16.730 0.053 1.00 92.94 93 SER A C 1
ATOM 762 O O . SER A 1 93 ? -3.119 17.775 0.248 1.00 92.94 93 SER A O 1
ATOM 764 N N . THR A 1 94 ? -3.196 15.534 0.290 1.00 90.06 94 THR A N 1
ATOM 765 C CA . THR A 1 94 ? -1.896 15.355 0.943 1.00 90.06 94 THR A CA 1
ATOM 766 C C . THR A 1 94 ? -0.854 14.812 -0.034 1.00 90.06 94 THR A C 1
ATOM 768 O O . THR A 1 94 ? -1.061 13.806 -0.717 1.00 90.06 94 THR A O 1
ATOM 771 N N . ALA A 1 95 ? 0.298 15.482 -0.097 1.00 90.69 95 ALA A N 1
ATOM 772 C CA . ALA A 1 95 ? 1.462 14.987 -0.824 1.00 90.69 95 ALA A CA 1
ATOM 773 C C . ALA A 1 95 ? 2.124 13.827 -0.071 1.00 90.69 95 ALA A C 1
ATOM 775 O O . ALA A 1 95 ? 2.112 13.782 1.158 1.00 90.69 95 ALA A O 1
ATOM 776 N N . LEU A 1 96 ? 2.771 12.921 -0.804 1.00 90.44 96 LEU A N 1
ATOM 777 C CA . LEU A 1 96 ? 3.562 11.866 -0.175 1.00 90.44 96 LEU A CA 1
ATOM 778 C C . LEU A 1 96 ? 4.843 12.440 0.449 1.00 90.44 96 LEU A C 1
ATOM 780 O O . LEU A 1 96 ? 5.510 13.268 -0.181 1.00 90.44 96 LEU A O 1
ATOM 784 N N . PRO A 1 97 ? 5.232 11.981 1.649 1.00 88.56 97 PRO A N 1
ATOM 785 C CA . PRO A 1 97 ? 6.483 12.391 2.266 1.00 88.56 97 PRO A CA 1
ATOM 786 C C . PRO A 1 97 ? 7.692 11.777 1.548 1.00 88.56 97 PRO A C 1
ATOM 788 O O . PRO A 1 97 ? 7.625 10.694 0.960 1.00 88.56 97 PRO A O 1
ATOM 791 N N . PHE A 1 98 ? 8.843 12.439 1.661 1.00 86.56 98 PHE A N 1
ATOM 792 C CA . PHE A 1 98 ? 10.122 11.842 1.290 1.00 86.56 98 PHE A CA 1
ATOM 793 C C . PHE A 1 98 ? 10.613 10.944 2.429 1.00 86.56 98 PHE A C 1
ATOM 795 O O . PHE A 1 98 ? 10.894 11.424 3.526 1.00 86.56 98 PHE A O 1
ATOM 802 N N . ILE A 1 99 ? 10.698 9.639 2.175 1.00 84.44 99 ILE A N 1
ATOM 803 C CA . ILE A 1 99 ? 10.904 8.631 3.229 1.00 84.44 99 ILE A CA 1
ATOM 804 C C . ILE A 1 99 ? 12.263 7.936 3.185 1.00 84.44 99 ILE A C 1
ATOM 806 O O . ILE A 1 99 ? 12.582 7.185 4.097 1.00 84.44 99 ILE A O 1
ATOM 810 N N . THR A 1 100 ? 13.087 8.156 2.162 1.00 82.44 100 THR A N 1
ATOM 811 C CA . THR A 1 100 ? 14.402 7.502 2.054 1.00 82.44 100 THR A CA 1
ATOM 812 C C . THR A 1 100 ? 15.285 7.861 3.256 1.00 82.44 100 THR A C 1
ATOM 814 O O . THR A 1 100 ? 15.404 9.049 3.559 1.00 82.44 100 THR A O 1
ATOM 817 N N . PRO A 1 101 ? 15.959 6.900 3.926 1.00 84.56 101 PRO A N 1
ATOM 818 C CA . PRO A 1 101 ? 16.122 5.467 3.617 1.00 84.56 101 PRO A CA 1
ATOM 819 C C . PRO A 1 101 ? 15.099 4.509 4.266 1.00 84.56 101 PRO A C 1
ATOM 821 O O . PRO A 1 101 ? 15.270 3.291 4.194 1.00 84.56 101 PRO A O 1
ATOM 824 N N . HIS A 1 102 ? 14.062 5.018 4.931 1.00 85.94 102 HIS A N 1
ATOM 825 C CA . HIS A 1 102 ? 13.022 4.192 5.539 1.00 85.94 102 HIS A CA 1
ATOM 826 C C . HIS A 1 102 ? 12.214 3.429 4.473 1.00 85.94 102 HIS A C 1
ATOM 828 O O . HIS A 1 102 ? 11.826 3.979 3.445 1.00 85.94 102 HIS A O 1
ATOM 834 N N . GLN A 1 103 ? 11.957 2.144 4.732 1.00 88.62 103 GLN A N 1
ATOM 835 C CA . GLN A 1 103 ? 11.181 1.259 3.860 1.00 88.62 103 GLN A CA 1
ATOM 836 C C . GLN A 1 103 ? 9.924 0.782 4.606 1.00 88.62 103 GLN A C 1
ATOM 838 O O . GLN A 1 103 ? 9.997 -0.226 5.318 1.00 88.62 103 GLN A O 1
ATOM 843 N N . PRO A 1 104 ? 8.784 1.482 4.479 1.00 90.44 104 PRO A N 1
ATOM 844 C CA . PRO A 1 104 ? 7.562 1.146 5.196 1.00 90.44 104 PRO A CA 1
ATOM 845 C C . PRO A 1 104 ? 6.992 -0.171 4.669 1.00 90.44 104 PRO A C 1
ATOM 847 O O . PRO A 1 104 ? 6.435 -0.259 3.576 1.00 90.44 104 PRO A O 1
ATOM 850 N N . ARG A 1 105 ? 7.199 -1.241 5.443 1.00 91.50 105 ARG A N 1
ATOM 851 C CA . ARG A 1 105 ? 6.901 -2.611 5.005 1.00 91.50 105 ARG A CA 1
ATOM 852 C C . ARG A 1 105 ? 5.409 -2.848 4.802 1.00 91.50 105 ARG A C 1
ATOM 854 O O . ARG A 1 105 ? 5.058 -3.564 3.871 1.00 91.50 105 ARG A O 1
ATOM 861 N N . LEU A 1 106 ? 4.552 -2.263 5.641 1.00 94.38 106 LEU A N 1
ATOM 862 C CA . LEU A 1 106 ? 3.105 -2.438 5.530 1.00 94.38 106 LEU A CA 1
ATOM 863 C C . LEU A 1 106 ? 2.552 -1.727 4.289 1.00 94.38 106 LEU A C 1
ATOM 865 O O . LEU A 1 106 ? 1.903 -2.370 3.474 1.00 94.38 106 LEU A O 1
ATOM 869 N N . ASP A 1 107 ? 2.865 -0.445 4.096 1.00 94.06 107 ASP A N 1
ATOM 870 C CA . ASP A 1 107 ? 2.468 0.345 2.921 1.00 94.06 107 ASP A CA 1
ATOM 871 C C . ASP A 1 107 ? 2.939 -0.304 1.613 1.00 94.06 107 ASP A C 1
ATOM 873 O O . ASP A 1 107 ? 2.213 -0.359 0.621 1.00 94.06 107 ASP A O 1
ATOM 877 N N . TRP A 1 108 ? 4.148 -0.867 1.630 1.00 90.69 108 TRP A N 1
ATOM 878 C CA . TRP A 1 108 ? 4.692 -1.634 0.518 1.00 90.69 108 TRP A CA 1
ATOM 879 C C . TRP A 1 108 ? 3.885 -2.909 0.237 1.00 90.69 108 TRP A C 1
ATOM 881 O O . TRP A 1 108 ? 3.549 -3.184 -0.910 1.00 90.69 108 TRP A O 1
ATOM 891 N N . GLN A 1 109 ? 3.531 -3.682 1.269 1.00 94.00 109 GLN A N 1
ATOM 892 C CA . GLN A 1 109 ? 2.672 -4.863 1.120 1.00 94.00 109 GLN A CA 1
ATOM 893 C C . GLN A 1 109 ? 1.269 -4.492 0.619 1.00 94.00 109 GLN A C 1
ATOM 895 O O . GLN A 1 109 ? 0.719 -5.197 -0.224 1.00 94.00 109 GLN A O 1
ATOM 900 N N . MET A 1 110 ? 0.715 -3.363 1.069 1.00 95.50 110 MET A N 1
ATOM 901 C CA . MET A 1 110 ? -0.567 -2.834 0.590 1.00 95.50 110 MET A CA 1
ATOM 902 C C . MET A 1 110 ? -0.540 -2.532 -0.912 1.00 95.50 110 MET A C 1
ATOM 904 O O . MET A 1 110 ? -1.503 -2.853 -1.607 1.00 95.50 110 MET A O 1
ATOM 908 N N . TRP A 1 111 ? 0.570 -1.985 -1.425 1.00 91.56 111 TRP A N 1
ATOM 909 C CA . TRP A 1 111 ? 0.748 -1.795 -2.866 1.00 91.56 111 TRP A CA 1
ATOM 910 C C . TRP A 1 111 ? 0.647 -3.124 -3.623 1.00 91.56 111 TRP A C 1
ATOM 912 O O . TRP A 1 111 ? -0.123 -3.204 -4.573 1.00 91.56 111 TRP A O 1
ATOM 922 N N . PHE A 1 112 ? 1.327 -4.186 -3.171 1.00 90.38 112 PHE A N 1
ATOM 923 C CA . PHE A 1 112 ? 1.202 -5.514 -3.791 1.00 90.38 112 PHE A CA 1
ATOM 924 C C . PHE A 1 112 ? -0.209 -6.091 -3.691 1.00 90.38 112 PHE A C 1
ATOM 926 O O . PHE A 1 112 ? -0.701 -6.653 -4.668 1.00 90.38 112 PHE A O 1
ATOM 933 N N . ALA A 1 113 ? -0.871 -5.939 -2.540 1.00 93.44 113 ALA A N 1
ATOM 934 C CA . ALA A 1 113 ? -2.239 -6.414 -2.361 1.00 93.44 113 ALA A CA 1
ATOM 935 C C . ALA A 1 113 ? -3.200 -5.781 -3.376 1.00 93.44 113 ALA A C 1
ATOM 937 O O . ALA A 1 113 ? -4.065 -6.476 -3.899 1.00 93.44 113 ALA A O 1
ATOM 938 N N . ALA A 1 114 ? -3.005 -4.502 -3.711 1.00 93.31 114 ALA A N 1
ATOM 939 C CA . ALA A 1 114 ? -3.823 -3.786 -4.687 1.00 93.31 114 ALA A CA 1
ATOM 940 C C . ALA A 1 114 ? -3.649 -4.275 -6.141 1.00 93.31 114 ALA A C 1
ATOM 942 O O . ALA A 1 114 ? -4.469 -3.941 -6.995 1.00 93.31 114 ALA A O 1
ATOM 943 N N . LEU A 1 115 ? -2.592 -5.041 -6.443 1.00 89.56 115 LEU A N 1
ATOM 944 C CA . LEU A 1 115 ? -2.316 -5.558 -7.793 1.00 89.56 115 LEU A CA 1
ATOM 945 C C . LEU A 1 115 ? -3.005 -6.890 -8.092 1.00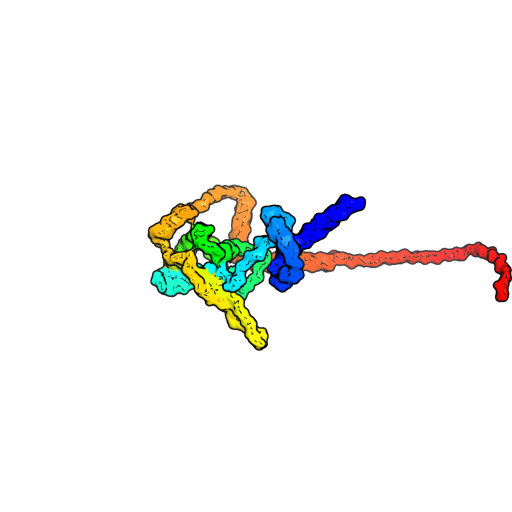 89.56 115 LEU A C 1
ATOM 9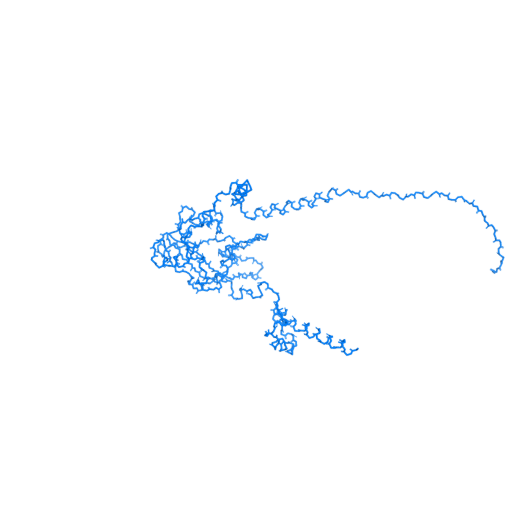47 O O . LEU A 1 115 ? -3.076 -7.288 -9.255 1.00 89.56 115 LEU A O 1
ATOM 951 N N . GLY A 1 116 ? -3.453 -7.600 -7.058 1.00 83.81 116 GLY A N 1
ATOM 952 C CA . GLY A 1 116 ? -3.996 -8.947 -7.167 1.00 83.81 116 GLY A CA 1
ATOM 953 C C . GLY A 1 116 ? -5.395 -9.076 -6.576 1.00 83.81 116 GLY A C 1
ATOM 954 O O . GLY A 1 116 ? -5.994 -8.129 -6.074 1.00 83.81 116 GLY A O 1
ATOM 955 N N . ASP A 1 117 ? -5.918 -10.298 -6.620 1.00 81.06 117 ASP A N 1
ATOM 956 C CA . ASP A 1 117 ? -7.137 -10.658 -5.898 1.00 81.06 117 ASP A CA 1
ATOM 957 C C . ASP A 1 117 ? -6.823 -10.785 -4.400 1.00 81.06 117 ASP A C 1
ATOM 959 O O . ASP A 1 117 ? -5.784 -11.331 -4.016 1.00 81.06 117 ASP A O 1
ATOM 963 N N . ARG A 1 118 ? -7.753 -10.358 -3.541 1.00 75.62 118 ARG A N 1
ATOM 964 C CA . ARG A 1 118 ? -7.662 -10.508 -2.083 1.00 75.62 118 ARG A CA 1
ATOM 965 C C . ARG A 1 118 ? -7.239 -11.914 -1.640 1.00 75.62 118 ARG A C 1
ATOM 967 O O . ARG A 1 118 ? -6.484 -12.051 -0.679 1.00 75.62 118 ARG A O 1
ATOM 974 N N . ARG A 1 119 ? -7.690 -12.971 -2.327 1.00 76.56 119 ARG A N 1
ATOM 975 C CA . ARG A 1 119 ? -7.344 -14.376 -2.028 1.00 76.56 119 ARG A CA 1
ATOM 976 C C . ARG A 1 119 ? -5.839 -14.654 -2.077 1.00 76.56 119 ARG A C 1
ATOM 978 O O . ARG A 1 119 ? -5.390 -15.615 -1.461 1.00 76.56 119 ARG A O 1
ATOM 985 N N . GLN A 1 120 ? -5.073 -13.817 -2.775 1.00 82.06 120 GLN A N 1
ATOM 986 C CA . GLN A 1 120 ? -3.615 -13.901 -2.876 1.00 82.06 120 GLN A CA 1
ATOM 987 C C . GLN A 1 120 ? -2.898 -13.221 -1.696 1.00 82.06 120 GLN A C 1
ATOM 989 O O . GLN A 1 120 ? -1.692 -13.384 -1.543 1.00 82.06 120 GLN A O 1
ATOM 994 N N . SER A 1 121 ? -3.629 -12.508 -0.828 1.00 87.62 121 SER A N 1
ATOM 995 C CA . SER A 1 121 ? -3.087 -11.793 0.335 1.00 87.62 121 SER A CA 1
ATOM 996 C C . SER A 1 121 ? -3.712 -12.257 1.667 1.00 87.62 121 SER A C 1
ATOM 998 O O . SER A 1 121 ? -4.424 -11.484 2.313 1.00 87.62 121 SER A O 1
ATOM 1000 N N . PRO A 1 122 ? -3.439 -13.492 2.148 1.00 90.12 122 PRO A N 1
ATOM 1001 C CA . PRO A 1 122 ? -3.923 -13.987 3.447 1.00 90.12 122 PRO A CA 1
ATOM 1002 C C . PRO A 1 122 ? -3.630 -13.052 4.627 1.00 90.12 122 PRO A C 1
ATOM 1004 O O . PRO A 1 122 ? -4.480 -12.836 5.492 1.00 90.12 122 PRO A O 1
ATOM 1007 N N . TRP A 1 123 ? -2.441 -12.438 4.624 1.00 93.06 123 TRP A N 1
ATOM 1008 C CA . TRP A 1 123 ? -1.992 -11.502 5.655 1.00 93.06 123 TRP A CA 1
ATOM 1009 C C . TRP A 1 123 ? -2.927 -10.294 5.805 1.00 93.06 123 TRP A C 1
ATOM 1011 O O . TRP A 1 123 ? -3.071 -9.776 6.910 1.00 93.06 123 TRP A O 1
ATOM 1021 N N . PHE A 1 124 ? -3.597 -9.872 4.725 1.00 95.31 124 PHE A N 1
ATOM 1022 C CA . PHE A 1 124 ? -4.522 -8.740 4.739 1.00 95.31 124 PHE A CA 1
ATOM 1023 C C . PHE A 1 124 ? -5.759 -9.049 5.587 1.00 95.31 124 PHE A C 1
ATOM 1025 O O . PHE A 1 124 ? -6.214 -8.214 6.360 1.00 95.31 124 PHE A O 1
ATOM 1032 N N . THR A 1 125 ? -6.263 -10.283 5.522 1.00 93.81 125 THR A N 1
ATOM 1033 C CA . THR A 1 125 ? -7.391 -10.717 6.366 1.00 93.81 125 THR A CA 1
ATOM 1034 C C . THR A 1 125 ? -6.982 -10.711 7.843 1.00 93.81 125 THR A C 1
ATOM 1036 O O . THR A 1 125 ? -7.729 -10.239 8.699 1.00 93.81 125 THR A O 1
ATOM 1039 N N . CYS A 1 126 ? -5.754 -11.150 8.148 1.00 94.00 126 CYS A N 1
ATOM 1040 C CA . CYS A 1 126 ? -5.211 -11.049 9.501 1.00 94.00 126 CYS A CA 1
ATOM 1041 C C . CYS A 1 126 ? -5.017 -9.586 9.941 1.00 94.00 126 CYS A C 1
ATOM 1043 O O . CYS A 1 126 ? -5.243 -9.276 11.107 1.00 94.00 126 CYS A O 1
ATOM 1045 N N . LEU A 1 127 ? -4.627 -8.680 9.034 1.00 95.88 127 LEU A N 1
ATOM 1046 C CA . LEU A 1 127 ? -4.544 -7.243 9.314 1.00 95.88 127 LEU A CA 1
ATOM 1047 C C . LEU A 1 127 ? -5.911 -6.696 9.748 1.00 95.88 127 LEU A C 1
ATOM 1049 O O . LEU A 1 127 ? -5.980 -6.029 10.779 1.00 95.88 127 LEU A O 1
ATOM 1053 N N . LEU A 1 128 ? -6.990 -7.020 9.023 1.00 96.25 128 LEU A N 1
ATOM 1054 C CA . LEU A 1 128 ? -8.343 -6.570 9.382 1.00 96.25 128 LEU A CA 1
ATOM 1055 C C . LEU A 1 128 ? -8.762 -7.063 10.771 1.00 96.25 128 LEU A C 1
ATOM 1057 O O . LEU A 1 128 ? -9.305 -6.283 11.552 1.00 96.25 128 LEU A O 1
ATOM 1061 N N . LEU A 1 129 ? -8.444 -8.317 11.116 1.00 95.94 129 LEU A N 1
ATOM 1062 C CA . LEU A 1 129 ? -8.665 -8.844 12.467 1.00 95.94 129 LEU A CA 1
ATOM 1063 C C . LEU A 1 129 ? -7.957 -7.983 13.519 1.00 95.94 129 LEU A C 1
ATOM 1065 O O . LEU A 1 129 ? -8.575 -7.580 14.497 1.00 95.94 129 LEU A O 1
ATOM 1069 N N . ARG A 1 130 ? -6.672 -7.666 13.321 1.00 95.88 130 ARG A N 1
ATOM 1070 C CA . ARG A 1 130 ? -5.904 -6.875 14.297 1.00 95.88 130 ARG A CA 1
ATOM 1071 C C . ARG A 1 130 ? -6.390 -5.430 14.418 1.00 95.88 130 ARG A C 1
ATOM 1073 O O . ARG A 1 130 ? -6.260 -4.850 15.494 1.00 95.88 130 ARG A O 1
ATOM 1080 N N . ILE A 1 131 ? -6.955 -4.866 13.349 1.00 96.88 131 ILE A N 1
ATOM 1081 C CA . ILE A 1 131 ? -7.613 -3.552 13.371 1.00 96.88 131 ILE A CA 1
ATOM 1082 C C . ILE A 1 131 ? -8.899 -3.615 14.204 1.00 96.88 131 ILE A C 1
ATOM 1084 O O . ILE A 1 131 ? -9.094 -2.766 15.071 1.00 96.88 131 ILE A O 1
ATOM 1088 N N . LEU A 1 132 ? -9.740 -4.633 13.986 1.00 96.88 132 LEU A N 1
ATOM 1089 C CA . LEU A 1 132 ? -10.966 -4.866 14.761 1.00 96.88 132 LEU A CA 1
ATOM 1090 C C . LEU A 1 132 ? -10.673 -5.142 16.248 1.00 96.88 132 LEU A C 1
ATOM 1092 O O . LEU A 1 132 ? -11.396 -4.671 17.118 1.00 96.88 132 LEU A O 1
ATOM 1096 N N . GLU A 1 133 ? -9.587 -5.861 16.550 1.00 95.69 133 GLU A N 1
ATOM 1097 C CA . GLU A 1 133 ? -9.085 -6.076 17.918 1.00 95.69 133 GLU A CA 1
ATOM 1098 C C . GLU A 1 133 ? -8.507 -4.796 18.553 1.00 95.69 133 GLU A C 1
ATOM 1100 O O . GLU A 1 133 ? -8.265 -4.769 19.758 1.00 95.69 133 GLU A O 1
ATOM 1105 N N . GLY A 1 134 ? -8.240 -3.747 17.766 1.00 94.75 134 GLY A N 1
ATOM 1106 C CA . GLY A 1 134 ? -7.594 -2.526 18.249 1.00 94.75 134 GLY A CA 1
ATOM 1107 C C . GLY A 1 134 ? -6.139 -2.727 18.680 1.00 94.75 134 GLY A C 1
ATOM 1108 O O . GLY A 1 134 ? -5.657 -2.038 19.577 1.00 94.75 134 GLY A O 1
ATOM 1109 N N . LYS A 1 135 ? -5.416 -3.683 18.081 1.00 93.38 135 LYS A N 1
ATOM 1110 C CA . LYS A 1 135 ? -4.058 -4.036 18.514 1.00 93.38 135 LYS A CA 1
ATOM 1111 C C . LYS A 1 135 ? -3.060 -2.914 18.212 1.00 93.38 135 LYS A C 1
ATOM 1113 O O . LYS A 1 135 ? -2.628 -2.757 17.070 1.00 93.38 135 LYS A O 1
ATOM 1118 N N . GLU A 1 136 ? -2.623 -2.196 19.245 1.00 89.69 136 GLU A N 1
ATOM 1119 C CA . GLU A 1 136 ? -1.785 -0.991 19.123 1.00 89.69 136 GLU A CA 1
ATOM 1120 C C . GLU A 1 136 ? -0.526 -1.158 18.264 1.00 89.69 136 GLU A C 1
ATOM 1122 O O . GLU A 1 136 ? -0.186 -0.261 17.495 1.00 89.69 136 GLU A O 1
ATOM 1127 N N . ASP A 1 137 ? 0.172 -2.293 18.378 1.00 88.31 137 ASP A N 1
ATOM 1128 C CA . ASP A 1 137 ? 1.386 -2.556 17.593 1.00 88.31 137 ASP A CA 1
ATOM 1129 C C . ASP A 1 137 ? 1.114 -2.569 16.083 1.00 88.31 137 ASP A C 1
ATOM 1131 O O . ASP A 1 137 ? 1.992 -2.219 15.302 1.00 88.31 137 ASP A O 1
ATOM 1135 N N . VAL A 1 138 ? -0.095 -2.962 15.670 1.00 92.00 138 VAL A N 1
ATOM 1136 C CA . VAL A 1 138 ? -0.519 -2.956 14.265 1.00 92.00 138 VAL A CA 1
ATOM 1137 C C . VAL A 1 138 ? -1.015 -1.577 13.862 1.00 92.00 138 VAL A C 1
ATOM 1139 O O . VAL A 1 138 ? -0.653 -1.094 12.792 1.00 92.00 138 VAL A O 1
ATOM 1142 N N . LEU A 1 139 ? -1.790 -0.916 14.724 1.00 92.94 139 LEU A N 1
ATOM 1143 C CA . LEU A 1 139 ? -2.304 0.425 14.442 1.00 92.94 139 LEU A CA 1
ATOM 1144 C C . LEU A 1 139 ? -1.165 1.426 14.215 1.00 92.94 139 LEU A C 1
ATOM 1146 O O . LEU A 1 139 ? -1.218 2.196 13.262 1.00 92.94 139 LEU A O 1
ATOM 1150 N N . ARG A 1 140 ? -0.079 1.326 14.994 1.00 90.06 140 ARG A N 1
ATOM 1151 C CA . ARG A 1 140 ? 1.132 2.145 14.820 1.00 90.06 140 ARG A CA 1
ATOM 1152 C C . ARG A 1 140 ? 1.851 1.933 13.483 1.00 90.06 140 ARG A C 1
ATOM 1154 O O . ARG A 1 140 ? 2.582 2.823 13.061 1.00 90.06 140 ARG A O 1
ATOM 1161 N N . LEU A 1 141 ? 1.665 0.789 12.816 1.00 91.44 141 LEU A N 1
ATOM 1162 C CA . LEU A 1 141 ? 2.199 0.566 11.464 1.00 91.44 141 LEU A CA 1
ATOM 1163 C C . LEU A 1 141 ? 1.384 1.299 10.395 1.00 91.44 141 LEU A C 1
ATOM 1165 O O . LEU A 1 141 ? 1.936 1.634 9.354 1.00 91.44 141 LEU A O 1
ATOM 1169 N N . ILE A 1 142 ? 0.089 1.516 10.640 1.00 94.31 142 ILE A N 1
ATOM 1170 C CA . ILE A 1 142 ? -0.804 2.256 9.741 1.00 94.31 142 ILE A CA 1
ATOM 1171 C C . ILE A 1 142 ? -0.614 3.753 9.970 1.00 94.31 142 ILE A C 1
ATOM 1173 O O . ILE A 1 142 ? -0.332 4.494 9.031 1.00 94.31 142 ILE A O 1
ATOM 1177 N N . GLN A 1 143 ? -0.739 4.176 11.229 1.00 92.62 143 GLN A N 1
ATOM 1178 C CA . GLN A 1 143 ? -0.695 5.569 11.635 1.00 92.62 143 GLN A CA 1
ATOM 1179 C C . GLN A 1 143 ? -0.091 5.696 13.038 1.00 92.62 143 GLN A C 1
ATOM 1181 O O . GLN A 1 143 ? -0.677 5.254 14.026 1.00 92.62 143 GLN A O 1
ATOM 1186 N N . SER A 1 144 ? 1.095 6.300 13.131 1.00 88.88 144 SER A N 1
ATOM 1187 C CA . SER A 1 144 ? 1.755 6.541 14.419 1.00 88.88 144 SER A CA 1
ATOM 1188 C C . SER A 1 144 ? 1.167 7.734 15.172 1.00 88.88 144 SER A C 1
ATOM 1190 O O . SER A 1 144 ? 1.237 7.771 16.398 1.00 88.88 144 SER A O 1
ATOM 1192 N N . ASP A 1 145 ? 0.609 8.711 14.452 1.00 88.69 145 ASP A N 1
ATOM 1193 C CA . ASP A 1 145 ? -0.029 9.879 15.051 1.00 88.69 145 ASP A CA 1
ATOM 1194 C C . ASP A 1 145 ? -1.494 9.579 15.382 1.00 88.69 145 ASP A C 1
ATOM 1196 O O . ASP A 1 145 ? -2.357 9.517 14.506 1.00 88.69 145 ASP A O 1
ATOM 1200 N N . GLN A 1 146 ? -1.783 9.415 16.673 1.00 87.12 146 GLN A N 1
ATOM 1201 C CA . GLN A 1 146 ? -3.125 9.091 17.155 1.00 87.12 146 GLN A CA 1
ATOM 1202 C C . GLN A 1 146 ? -4.180 10.130 16.753 1.00 87.12 146 GLN A C 1
ATOM 1204 O O . GLN A 1 146 ? -5.339 9.758 16.589 1.00 87.12 146 GLN A O 1
ATOM 1209 N N . SER A 1 147 ? -3.805 11.399 16.551 1.00 90.00 147 SER A N 1
ATOM 1210 C CA . SER A 1 147 ? -4.749 12.446 16.133 1.00 90.00 147 SER A CA 1
ATOM 1211 C C . SER A 1 147 ? -5.275 12.235 14.709 1.00 90.00 147 SER A C 1
ATOM 1213 O O . SER A 1 147 ? -6.414 12.588 14.407 1.00 90.00 147 SER A O 1
ATOM 1215 N N . ASN A 1 148 ? -4.475 11.585 13.861 1.00 90.44 148 ASN A N 1
ATOM 1216 C CA . ASN A 1 148 ? -4.814 11.251 12.482 1.00 90.44 148 ASN A CA 1
ATOM 1217 C C . ASN A 1 148 ? -5.460 9.862 12.344 1.00 90.44 148 ASN A C 1
ATOM 1219 O O . ASN A 1 148 ? -5.858 9.479 11.246 1.00 90.44 148 ASN A O 1
ATOM 1223 N N . TYR A 1 149 ? -5.578 9.094 13.434 1.00 94.19 149 TYR A N 1
ATOM 1224 C CA . TYR A 1 149 ? -6.203 7.773 13.428 1.00 94.19 149 TYR A CA 1
ATOM 1225 C C . TYR A 1 149 ? -7.648 7.846 13.966 1.00 94.19 149 TYR A C 1
ATOM 1227 O O . TYR A 1 149 ? -7.847 8.003 15.174 1.00 94.19 149 TYR A O 1
ATOM 1235 N N . PRO A 1 150 ? -8.693 7.674 13.128 1.00 94.25 150 PRO A N 1
ATOM 1236 C CA . PRO A 1 150 ? -10.077 7.967 13.529 1.00 94.25 150 PRO A CA 1
ATOM 1237 C C . PRO A 1 150 ? -10.652 7.088 14.649 1.00 94.25 150 PRO A C 1
ATOM 1239 O O . PRO A 1 150 ? -11.705 7.410 15.204 1.00 94.25 150 PRO A O 1
ATOM 1242 N N . PHE A 1 151 ? -9.983 5.975 14.958 1.00 95.38 151 PHE A N 1
ATOM 1243 C CA . PHE A 1 151 ? -10.414 4.954 15.914 1.00 95.38 151 PHE A CA 1
ATOM 1244 C C . PHE A 1 151 ? -9.458 4.836 17.111 1.00 95.38 151 PHE A C 1
ATOM 1246 O O . PHE A 1 151 ? -9.379 3.779 17.731 1.00 95.38 151 PHE A O 1
ATOM 1253 N N . ALA A 1 152 ? -8.712 5.902 17.433 1.00 90.81 152 ALA A N 1
ATOM 1254 C CA . ALA A 1 152 ? -7.697 5.881 18.492 1.00 90.81 152 ALA A CA 1
ATOM 1255 C C . ALA A 1 152 ? -8.274 5.555 19.880 1.00 90.81 152 ALA A C 1
ATOM 1257 O O . ALA A 1 152 ? -7.637 4.862 20.664 1.00 90.81 152 ALA A O 1
ATOM 1258 N N . HIS A 1 153 ? -9.494 6.018 20.173 1.00 90.88 153 HIS A N 1
ATOM 1259 C CA . HIS A 1 153 ? -10.148 5.787 21.467 1.00 90.88 153 HIS A CA 1
ATOM 1260 C C . HIS A 1 153 ? -10.933 4.475 21.538 1.00 90.88 153 HIS A C 1
ATOM 1262 O O . HIS A 1 153 ? -11.048 3.878 22.605 1.00 90.88 153 HIS A O 1
ATOM 1268 N N . LYS A 1 154 ? -11.524 4.049 20.418 1.00 94.69 154 LYS A N 1
ATOM 1269 C CA . LYS A 1 154 ? -12.353 2.845 20.338 1.00 94.69 154 LYS A CA 1
ATOM 1270 C C . LYS A 1 154 ? -12.169 2.200 18.966 1.00 94.69 154 LYS A C 1
ATOM 1272 O O . LYS A 1 154 ? -12.437 2.884 17.972 1.00 94.69 154 LYS A O 1
ATOM 1277 N N . PRO A 1 155 ? -11.797 0.907 18.894 1.00 96.31 155 PRO A N 1
ATOM 1278 C CA . PRO A 1 155 ? -11.649 0.220 17.618 1.00 96.31 155 PRO A CA 1
ATOM 1279 C C . PRO A 1 155 ? -12.972 0.204 16.834 1.00 96.31 155 PRO A C 1
ATOM 1281 O O . PRO A 1 155 ? -14.054 0.295 17.434 1.00 96.31 155 PRO A O 1
ATOM 1284 N N . PRO A 1 156 ? -12.907 0.117 15.495 1.00 97.31 156 PRO A N 1
ATOM 1285 C CA . PRO A 1 156 ? -14.100 -0.009 14.672 1.00 97.31 156 PRO A CA 1
ATOM 1286 C C . PRO A 1 156 ? -14.807 -1.341 14.955 1.00 97.31 156 PRO A C 1
ATOM 1288 O O . PRO A 1 156 ? -14.170 -2.353 15.233 1.00 97.31 156 PRO A O 1
ATOM 1291 N N . THR A 1 157 ? -16.134 -1.346 14.862 1.00 97.12 157 THR A N 1
ATOM 1292 C CA . THR A 1 157 ? -16.948 -2.569 14.976 1.00 97.12 157 THR A CA 1
ATOM 1293 C C . THR A 1 157 ? -17.030 -3.303 13.642 1.00 97.12 157 THR A C 1
ATOM 1295 O O . THR A 1 157 ? -17.074 -4.529 13.612 1.00 97.12 157 THR A O 1
ATOM 1298 N N . PHE A 1 158 ? -17.012 -2.551 12.544 1.00 97.88 158 PHE A N 1
ATOM 1299 C CA . PHE A 1 158 ? -17.061 -3.046 11.180 1.00 97.88 158 PHE A CA 1
ATOM 1300 C C . PHE A 1 158 ? -15.875 -2.500 10.405 1.00 97.88 158 PHE A C 1
ATOM 1302 O O . PHE A 1 158 ? -15.541 -1.321 10.522 1.00 97.88 158 PHE A O 1
ATOM 1309 N N . VAL A 1 159 ? -15.261 -3.342 9.584 1.00 97.81 159 VAL A N 1
ATOM 1310 C CA . VAL A 1 159 ? -14.189 -2.938 8.674 1.00 97.81 159 VAL A CA 1
ATOM 1311 C C . VAL A 1 159 ? -14.502 -3.457 7.280 1.00 97.81 159 VAL A C 1
ATOM 1313 O O . VAL A 1 159 ? -15.001 -4.567 7.126 1.00 97.81 159 VAL A O 1
ATOM 1316 N N . ARG A 1 160 ? -14.217 -2.655 6.257 1.00 96.62 160 ARG A N 1
ATOM 1317 C CA . ARG A 1 160 ? -14.270 -3.060 4.846 1.00 96.62 160 ARG A CA 1
ATOM 1318 C C . ARG A 1 160 ? -13.057 -2.519 4.102 1.00 96.62 160 ARG A C 1
ATOM 1320 O O . ARG A 1 160 ? -12.342 -1.662 4.624 1.00 96.62 160 ARG A O 1
ATOM 1327 N N . ALA A 1 161 ? -12.832 -2.995 2.883 1.00 97.44 161 ALA A N 1
ATOM 1328 C CA . ALA A 1 161 ? -11.778 -2.455 2.036 1.00 97.44 161 ALA A CA 1
ATOM 1329 C C . ALA A 1 161 ? -12.269 -2.212 0.611 1.00 97.44 161 ALA A C 1
ATOM 1331 O O . ALA A 1 161 ? -12.896 -3.076 -0.001 1.00 97.44 161 ALA A O 1
ATOM 1332 N N . GLN A 1 162 ? -11.945 -1.041 0.081 1.00 97.00 162 GLN A N 1
ATOM 1333 C CA . GLN A 1 162 ? -12.324 -0.587 -1.252 1.00 97.00 162 GLN A CA 1
ATOM 1334 C C . GLN A 1 162 ? -11.069 -0.422 -2.109 1.00 97.00 162 GLN A C 1
ATOM 1336 O O . GLN A 1 162 ? -10.034 0.017 -1.606 1.00 97.00 162 GLN A O 1
ATOM 1341 N N . LEU A 1 163 ? -11.146 -0.769 -3.391 1.00 96.50 163 LEU A N 1
ATOM 1342 C CA . LEU A 1 163 ? -10.068 -0.529 -4.342 1.00 96.50 163 LEU A CA 1
ATOM 1343 C C . LEU A 1 163 ? -10.359 0.743 -5.133 1.00 96.50 163 LEU A C 1
ATOM 1345 O O . LEU A 1 163 ? -11.407 0.874 -5.767 1.00 96.50 163 LEU A O 1
ATOM 1349 N N . TYR A 1 164 ? -9.393 1.651 -5.140 1.00 96.81 164 TYR A N 1
ATOM 1350 C CA . TYR A 1 164 ? -9.420 2.863 -5.947 1.00 96.81 164 TYR A CA 1
ATOM 1351 C C . TYR A 1 164 ? -8.228 2.894 -6.896 1.00 96.81 164 TYR A C 1
ATOM 1353 O O . TYR A 1 164 ? -7.191 2.293 -6.622 1.00 96.81 164 TYR A O 1
ATOM 1361 N N . LYS A 1 165 ? -8.339 3.652 -7.986 1.00 95.75 165 LYS A N 1
ATOM 1362 C CA . LYS A 1 165 ? -7.182 4.095 -8.770 1.00 95.75 165 LYS A CA 1
ATOM 1363 C C . LYS A 1 165 ? -6.910 5.558 -8.481 1.00 95.75 165 LYS A C 1
ATOM 1365 O O . LYS A 1 165 ? -7.785 6.397 -8.661 1.00 95.75 165 LYS A O 1
ATOM 1370 N N . TYR A 1 166 ? -5.694 5.842 -8.037 1.00 95.50 166 TYR A N 1
ATOM 1371 C CA . TYR A 1 166 ? -5.201 7.181 -7.757 1.00 95.50 166 TYR A CA 1
ATOM 1372 C C . TYR A 1 166 ? -4.408 7.719 -8.936 1.00 95.50 166 TYR A C 1
ATOM 1374 O O . TYR A 1 166 ? -3.548 7.039 -9.499 1.00 95.50 166 TYR A O 1
ATOM 1382 N N . HIS A 1 167 ? -4.652 8.978 -9.258 1.00 93.81 167 HIS A N 1
ATOM 1383 C CA . HIS A 1 167 ? -4.006 9.688 -10.346 1.00 93.81 167 HIS A CA 1
ATOM 1384 C C . HIS A 1 167 ? -3.489 11.020 -9.829 1.00 93.81 167 HIS A C 1
ATOM 1386 O O . HIS A 1 167 ? -4.131 11.661 -8.997 1.00 93.81 167 HIS A O 1
ATOM 1392 N N . TYR A 1 168 ? -2.333 11.446 -10.328 1.00 91.44 168 TYR A N 1
ATOM 1393 C CA . TYR A 1 168 ? -1.841 12.783 -10.030 1.00 91.44 168 TYR A CA 1
ATOM 1394 C C . TYR A 1 168 ? -2.759 13.825 -10.660 1.00 91.44 168 TYR A C 1
ATOM 1396 O O . TYR A 1 168 ? -3.119 13.733 -11.839 1.00 91.44 168 TYR A O 1
ATOM 1404 N N . THR A 1 169 ? -3.102 14.846 -9.886 1.00 91.00 169 THR A N 1
ATOM 1405 C CA . THR A 1 169 ? -3.763 16.023 -10.437 1.00 91.00 169 THR A CA 1
ATOM 1406 C C . THR A 1 169 ? -2.780 16.772 -11.333 1.00 91.00 169 THR A C 1
ATOM 1408 O O . THR A 1 169 ? -1.612 16.955 -10.989 1.00 91.00 169 THR A O 1
ATOM 1411 N N . SER A 1 170 ? -3.237 17.202 -12.509 1.00 85.56 170 SER A N 1
ATOM 1412 C CA . SER A 1 170 ? -2.408 18.000 -13.413 1.00 85.56 170 SER A CA 1
ATOM 1413 C C . SER A 1 170 ? -2.186 19.408 -12.860 1.00 85.56 170 SER A C 1
ATOM 1415 O O . SER A 1 170 ? -3.082 20.002 -12.260 1.00 85.56 170 SER A O 1
ATOM 1417 N N . ILE A 1 171 ? -0.994 19.954 -13.102 1.00 83.69 171 ILE A N 1
ATOM 1418 C CA . ILE A 1 171 ? -0.689 21.358 -12.811 1.00 83.69 171 ILE A CA 1
ATOM 1419 C C . ILE A 1 171 ? -1.631 22.237 -13.644 1.00 83.69 171 ILE A C 1
ATOM 1421 O O . ILE A 1 171 ? -1.898 21.949 -14.815 1.00 83.69 171 ILE A O 1
ATOM 1425 N N . LEU A 1 172 ? -2.157 23.301 -13.038 1.00 80.75 172 LEU A N 1
ATOM 1426 C CA . LEU A 1 172 ? -3.052 24.230 -13.722 1.00 80.75 172 LEU A CA 1
ATOM 1427 C C . LEU A 1 172 ? -2.305 24.965 -14.849 1.00 80.75 172 LEU A C 1
ATOM 1429 O O . LEU A 1 172 ? -1.101 25.201 -14.763 1.00 80.75 172 LEU A O 1
ATOM 1433 N N . LYS A 1 173 ? -3.021 25.388 -15.902 1.00 82.06 173 LYS A N 1
ATOM 1434 C CA . LYS A 1 173 ? -2.428 26.075 -17.075 1.00 82.06 173 LYS A CA 1
ATOM 1435 C C . LYS A 1 173 ? -1.630 27.341 -16.722 1.00 82.06 173 LYS A C 1
ATOM 1437 O O . LYS A 1 173 ? -0.789 27.767 -17.502 1.00 82.06 173 LYS A O 1
ATOM 1442 N N . ASN A 1 174 ? -1.898 27.937 -15.562 1.00 83.12 174 ASN A N 1
ATOM 1443 C CA . ASN A 1 174 ? -1.215 29.117 -15.031 1.00 83.12 174 ASN A CA 1
ATOM 1444 C C . ASN A 1 174 ? 0.039 28.787 -14.187 1.00 83.12 174 ASN A C 1
ATOM 1446 O O . ASN A 1 174 ? 0.600 29.687 -13.571 1.00 83.12 174 ASN A O 1
ATOM 1450 N N . GLY A 1 175 ? 0.451 27.517 -14.102 1.00 79.44 175 GLY A N 1
ATOM 1451 C CA . GLY A 1 175 ? 1.612 27.069 -13.325 1.00 79.44 175 GLY A CA 1
ATOM 1452 C C . GLY A 1 175 ? 1.381 26.961 -11.813 1.00 79.44 175 GLY A C 1
ATOM 1453 O O . GLY A 1 175 ? 2.307 26.615 -11.084 1.00 79.44 175 GLY A O 1
ATOM 1454 N N . SER A 1 176 ? 0.167 27.235 -11.325 1.00 82.31 176 SER A N 1
ATOM 1455 C CA . SER A 1 176 ? -0.169 27.072 -9.906 1.00 82.31 176 SER A CA 1
ATOM 1456 C C . SER A 1 176 ? -0.359 25.596 -9.546 1.00 82.31 176 SER A C 1
ATOM 1458 O O . SER A 1 176 ? -0.901 24.813 -10.333 1.00 82.31 176 SER A O 1
ATOM 1460 N N . LEU A 1 177 ? 0.071 25.222 -8.337 1.00 79.00 177 LEU A N 1
ATOM 1461 C CA . LEU A 1 177 ? -0.154 23.881 -7.799 1.00 79.00 177 LEU A CA 1
ATOM 1462 C C . LEU A 1 177 ? -1.655 23.645 -7.558 1.00 79.00 177 LEU A C 1
ATOM 1464 O O . LEU A 1 177 ? -2.360 24.570 -7.144 1.00 79.00 177 LEU A O 1
ATOM 1468 N N . PRO A 1 178 ? -2.160 22.427 -7.815 1.00 81.81 178 PRO A N 1
ATOM 1469 C CA . PRO A 1 178 ? -3.553 22.100 -7.555 1.00 81.81 178 PRO A CA 1
ATOM 1470 C C . PRO A 1 178 ? -3.841 22.048 -6.047 1.00 81.81 178 PRO A C 1
ATOM 1472 O O . PRO A 1 178 ? -2.963 21.743 -5.244 1.00 81.81 178 PRO A O 1
ATOM 1475 N N . GLN A 1 179 ? -5.096 22.305 -5.661 1.00 84.75 179 GLN A N 1
ATOM 1476 C CA . GLN A 1 179 ? -5.541 22.208 -4.262 1.00 84.75 179 GLN A CA 1
ATOM 1477 C C . GLN A 1 179 ? -5.493 20.763 -3.735 1.00 84.75 179 GLN A C 1
ATOM 1479 O O . GLN A 1 179 ? -5.236 20.544 -2.554 1.00 84.75 179 GLN A O 1
ATOM 1484 N N . ALA A 1 180 ? -5.721 19.786 -4.618 1.00 92.12 180 ALA A N 1
ATOM 1485 C CA . ALA A 1 180 ? -5.577 18.365 -4.337 1.00 92.12 180 ALA A CA 1
ATOM 1486 C C . ALA A 1 180 ? -4.423 17.784 -5.158 1.00 92.12 180 ALA A C 1
ATOM 1488 O O . ALA A 1 180 ? -4.340 18.002 -6.368 1.00 92.12 180 ALA A O 1
ATOM 1489 N N . TRP A 1 181 ? -3.558 17.005 -4.513 1.00 92.25 181 TRP A N 1
ATOM 1490 C CA . TRP A 1 181 ? -2.447 16.305 -5.163 1.00 92.25 181 TRP A CA 1
ATOM 1491 C C . TRP A 1 181 ? -2.921 15.131 -6.014 1.00 92.25 181 TRP A C 1
ATOM 1493 O O . TRP A 1 181 ? -2.276 14.783 -7.007 1.00 92.25 181 TRP A O 1
ATOM 1503 N N . TRP A 1 182 ? -4.059 14.554 -5.636 1.00 94.25 182 TRP A N 1
ATOM 1504 C CA . TRP A 1 182 ? -4.623 13.375 -6.265 1.00 94.25 182 TRP A CA 1
ATOM 1505 C C . TRP A 1 182 ? -6.079 13.589 -6.650 1.00 94.25 182 TRP A C 1
ATOM 1507 O O . TRP A 1 182 ? -6.821 14.316 -5.993 1.00 94.25 182 TRP A O 1
ATOM 1517 N N . TRP A 1 183 ? -6.513 12.848 -7.656 1.00 94.44 183 TRP A N 1
ATOM 1518 C CA . TRP A 1 183 ? -7.905 12.454 -7.796 1.00 94.44 183 TRP A CA 1
ATOM 1519 C C . TRP A 1 183 ? -7.965 10.930 -7.847 1.00 94.44 183 TRP A C 1
ATOM 1521 O O . TRP A 1 183 ? -6.971 10.264 -8.155 1.00 94.44 183 TRP A O 1
ATOM 1531 N N . ARG A 1 184 ? -9.114 10.364 -7.486 1.00 96.38 184 ARG A N 1
ATOM 1532 C CA . ARG A 1 184 ? -9.286 8.914 -7.448 1.00 96.38 184 ARG A CA 1
ATOM 1533 C C . ARG A 1 184 ? -10.630 8.493 -8.006 1.00 96.38 184 ARG A C 1
ATOM 1535 O O . ARG A 1 184 ? -11.614 9.215 -7.876 1.00 96.38 184 ARG A O 1
ATOM 1542 N N . GLU A 1 185 ? -10.661 7.300 -8.571 1.00 96.31 185 GLU A N 1
ATOM 1543 C CA . GLU A 1 185 ? -11.865 6.633 -9.059 1.00 96.31 185 GLU A CA 1
ATOM 1544 C C . GLU A 1 185 ? -12.046 5.308 -8.319 1.00 96.31 185 GLU A C 1
ATOM 1546 O O . GLU A 1 185 ? -11.076 4.583 -8.082 1.00 96.31 185 GLU A O 1
ATOM 1551 N N . TRP A 1 186 ? -13.278 5.014 -7.905 1.00 97.25 186 TRP A N 1
ATOM 1552 C CA . TRP A 1 186 ? -13.602 3.726 -7.298 1.00 97.25 186 TRP A CA 1
ATOM 1553 C C . TRP A 1 186 ? -13.602 2.643 -8.375 1.00 97.25 186 TRP A C 1
ATOM 1555 O O . TRP A 1 186 ? -14.160 2.844 -9.453 1.00 97.25 186 TRP A O 1
ATOM 1565 N N . VAL A 1 187 ? -12.973 1.504 -8.088 1.00 95.38 187 VAL A N 1
ATOM 1566 C CA . VAL A 1 187 ? -12.861 0.382 -9.028 1.00 95.38 187 VAL A CA 1
ATOM 1567 C C . VAL A 1 187 ? -13.833 -0.723 -8.647 1.00 95.38 187 VAL A C 1
ATOM 1569 O O . VAL A 1 187 ? -14.700 -1.089 -9.437 1.00 95.38 187 VAL A O 1
ATOM 1572 N N . ASN A 1 188 ? -13.661 -1.282 -7.453 1.00 95.31 188 ASN A N 1
ATOM 1573 C CA . ASN A 1 188 ? -14.491 -2.347 -6.915 1.00 95.31 188 ASN A CA 1
ATOM 1574 C C . ASN A 1 188 ? -14.290 -2.486 -5.400 1.00 95.31 188 ASN A C 1
ATOM 1576 O O . ASN A 1 188 ? -13.390 -1.898 -4.795 1.00 95.31 188 ASN A O 1
ATOM 1580 N N . GLU A 1 189 ? -15.130 -3.312 -4.785 1.00 95.19 189 GLU A N 1
ATOM 1581 C CA . GLU A 1 189 ? -14.901 -3.773 -3.423 1.00 95.19 189 GLU A CA 1
ATOM 1582 C C . GLU A 1 189 ? -13.712 -4.747 -3.392 1.00 95.19 189 GLU A C 1
ATOM 1584 O O . GLU A 1 189 ? -13.676 -5.724 -4.142 1.00 95.19 189 GLU A O 1
ATOM 1589 N N . PHE A 1 190 ? -12.738 -4.488 -2.514 1.00 95.44 190 PHE A N 1
ATOM 1590 C CA . PHE A 1 190 ? -11.567 -5.351 -2.329 1.00 95.44 190 PHE A CA 1
ATOM 1591 C C . PHE A 1 190 ? -11.802 -6.407 -1.244 1.00 95.44 190 PHE A C 1
ATOM 1593 O O . PHE A 1 190 ? -11.405 -7.566 -1.386 1.00 95.44 190 PHE A O 1
ATOM 1600 N N . HIS A 1 191 ? -12.446 -6.011 -0.143 1.00 94.56 191 HIS A N 1
ATOM 1601 C CA . HIS A 1 191 ? -12.825 -6.893 0.956 1.00 94.56 191 HIS A CA 1
ATOM 1602 C C . HIS A 1 191 ? -14.226 -6.522 1.452 1.00 94.56 191 HIS A C 1
ATOM 1604 O O . HIS A 1 191 ? -14.433 -5.345 1.771 1.00 94.56 191 HIS A O 1
ATOM 1610 N N . PRO A 1 192 ? -15.147 -7.498 1.590 1.00 94.31 192 PRO A N 1
ATOM 1611 C CA . PRO A 1 192 ? -16.478 -7.234 2.122 1.00 94.31 192 PRO A CA 1
ATOM 1612 C C . PRO A 1 192 ? -16.407 -6.691 3.548 1.00 94.31 192 PRO A C 1
ATOM 1614 O O . PRO A 1 192 ? -15.403 -6.869 4.248 1.00 94.31 192 PRO A O 1
ATOM 1617 N N . THR A 1 193 ? -17.489 -6.048 3.979 1.00 96.50 193 THR A N 1
ATOM 1618 C CA . THR A 1 193 ? -17.664 -5.657 5.378 1.00 96.50 193 THR A CA 1
ATOM 1619 C C . THR A 1 193 ? -17.605 -6.879 6.285 1.00 96.50 193 THR A C 1
ATOM 1621 O O . THR A 1 193 ? -18.317 -7.847 6.050 1.00 96.50 193 THR A O 1
ATOM 1624 N N . VAL A 1 194 ? -16.772 -6.804 7.321 1.00 96.06 194 VAL A N 1
ATOM 1625 C CA . VAL A 1 194 ? -16.614 -7.846 8.337 1.00 96.06 194 VAL A CA 1
ATOM 1626 C C . VAL A 1 194 ? -16.617 -7.260 9.742 1.00 96.06 194 VAL A C 1
ATOM 1628 O O . VAL A 1 194 ? -16.236 -6.102 9.947 1.00 96.06 194 VAL A O 1
ATOM 1631 N N . ASN A 1 195 ? -17.023 -8.071 10.716 1.00 96.44 195 ASN A N 1
ATOM 1632 C CA . ASN A 1 195 ? -16.917 -7.771 12.142 1.00 96.44 195 ASN A CA 1
ATOM 1633 C C . ASN A 1 195 ? -16.394 -8.981 12.938 1.00 96.44 195 ASN A C 1
ATOM 1635 O O . ASN A 1 195 ? -16.209 -10.078 12.407 1.00 96.44 195 ASN A O 1
ATOM 1639 N N . LEU A 1 196 ? -16.126 -8.776 14.229 1.00 94.94 196 LEU A N 1
ATOM 1640 C CA . LEU A 1 196 ? -15.732 -9.864 15.125 1.00 94.94 196 LEU A CA 1
ATOM 1641 C C . LEU A 1 196 ? -16.914 -10.810 15.375 1.00 94.94 196 LEU A C 1
ATOM 1643 O O . LEU A 1 196 ? -17.988 -10.370 15.779 1.00 94.94 196 LEU A O 1
ATOM 1647 N N . GLY A 1 197 ? -16.685 -12.114 15.196 1.00 90.50 197 GLY A N 1
ATOM 1648 C CA . GLY A 1 197 ? -17.685 -13.159 15.431 1.00 90.50 197 GLY A CA 1
ATOM 1649 C C . GLY A 1 197 ? -18.536 -13.533 14.213 1.00 90.50 197 GLY A C 1
ATOM 1650 O O . GLY A 1 197 ? -19.325 -14.472 14.303 1.00 90.50 197 GLY A O 1
ATOM 1651 N N . GLU A 1 198 ? -18.372 -12.868 13.067 1.00 93.69 198 GLU A N 1
ATOM 1652 C CA . GLU A 1 198 ? -19.068 -13.249 11.836 1.00 93.69 198 GLU A CA 1
ATOM 1653 C C . GLU A 1 198 ? -18.587 -14.617 11.306 1.00 93.69 198 GLU A C 1
ATOM 1655 O O . GLU A 1 198 ? -17.395 -14.775 11.023 1.00 93.69 198 GLU A O 1
ATOM 1660 N N . PRO A 1 199 ? -19.479 -15.604 11.072 1.00 94.06 199 PRO A N 1
ATOM 1661 C CA . PRO A 1 199 ? -19.080 -16.968 10.704 1.00 94.06 199 PRO A CA 1
ATOM 1662 C C . PRO A 1 199 ? -18.206 -17.065 9.446 1.00 94.06 199 PRO A C 1
ATOM 1664 O O . PRO A 1 199 ? -17.277 -17.873 9.384 1.00 94.06 199 PRO A O 1
ATOM 1667 N N . GLN A 1 200 ? -18.485 -16.236 8.434 1.00 91.56 200 GLN A N 1
ATOM 1668 C CA . GLN A 1 200 ? -17.718 -16.229 7.186 1.00 91.56 200 GLN A CA 1
ATOM 1669 C C . GLN A 1 200 ? -16.300 -15.693 7.398 1.00 91.56 200 GLN A C 1
ATOM 1671 O O . GLN A 1 200 ? -15.337 -16.265 6.881 1.00 91.56 200 GLN A O 1
ATOM 1676 N N . PHE A 1 201 ? -16.168 -14.621 8.181 1.00 93.75 201 PHE A N 1
ATOM 1677 C CA . PHE A 1 201 ? -14.874 -14.045 8.522 1.00 93.75 201 PHE A CA 1
ATOM 1678 C C . PHE A 1 201 ? -14.064 -15.012 9.389 1.00 93.75 201 PHE A C 1
ATOM 1680 O O . PHE A 1 201 ? -12.902 -15.283 9.098 1.00 93.75 201 PHE A O 1
ATOM 1687 N N . GLU A 1 202 ? -14.700 -15.638 10.375 1.00 93.31 202 GLU A N 1
ATOM 1688 C CA . GLU A 1 202 ? -14.095 -16.649 11.243 1.00 93.31 202 GLU A CA 1
ATOM 1689 C C . GLU A 1 202 ? -13.537 -17.853 10.474 1.00 93.31 202 GLU A C 1
ATOM 1691 O O . GLU A 1 202 ? -12.397 -18.273 10.693 1.00 93.31 202 GLU A O 1
ATOM 1696 N N . SER A 1 203 ? -14.297 -18.361 9.502 1.00 92.12 203 SER A N 1
ATOM 1697 C CA . SER A 1 203 ? -13.837 -19.430 8.611 1.00 92.12 203 SER A CA 1
ATOM 1698 C C . SER A 1 203 ? -12.591 -19.020 7.810 1.00 92.12 203 SER A C 1
ATOM 1700 O O . SER A 1 203 ? -11.636 -19.796 7.694 1.00 92.12 203 SER A O 1
ATOM 1702 N N . GLN A 1 204 ? -12.551 -17.781 7.304 1.00 91.06 204 GLN A N 1
ATOM 1703 C CA . GLN A 1 204 ? -11.383 -17.247 6.595 1.00 91.06 204 GLN A CA 1
ATOM 1704 C C . GLN A 1 204 ? -10.167 -17.107 7.522 1.00 91.06 204 GLN A C 1
ATOM 1706 O O . GLN A 1 204 ? -9.060 -17.494 7.145 1.00 91.06 204 GLN A O 1
ATOM 1711 N N . LEU A 1 205 ? -10.364 -16.607 8.744 1.00 92.69 205 LEU A N 1
ATOM 1712 C CA . LEU A 1 205 ? -9.297 -16.458 9.735 1.00 92.69 205 LEU A CA 1
ATOM 1713 C C . LEU A 1 205 ? -8.698 -17.803 10.149 1.00 92.69 205 LEU A C 1
ATOM 1715 O O . LEU A 1 205 ? -7.476 -17.905 10.280 1.00 92.69 205 LEU A O 1
ATOM 1719 N N . ALA A 1 206 ? -9.534 -18.829 10.324 1.00 91.00 206 ALA A N 1
ATOM 1720 C CA . ALA A 1 206 ? -9.088 -20.186 10.616 1.00 91.00 206 ALA A CA 1
ATOM 1721 C C . ALA A 1 206 ? -8.269 -20.763 9.453 1.00 91.00 206 ALA A C 1
ATOM 1723 O O . ALA A 1 206 ? -7.171 -21.273 9.668 1.00 91.00 206 ALA A O 1
ATOM 1724 N N . LYS A 1 207 ? -8.750 -20.599 8.211 1.00 90.56 207 LYS A N 1
ATOM 1725 C CA . LYS A 1 207 ? -8.043 -21.044 7.001 1.00 90.56 207 LYS A CA 1
ATOM 1726 C C . LYS A 1 207 ? -6.652 -20.417 6.864 1.00 90.56 207 LYS A C 1
ATOM 1728 O O . LYS A 1 207 ? -5.730 -21.080 6.399 1.00 90.56 207 LYS A O 1
ATOM 1733 N N . PHE A 1 208 ? -6.502 -19.150 7.244 1.00 89.31 208 PHE A N 1
ATOM 1734 C CA . PHE A 1 208 ? -5.234 -18.424 7.146 1.00 89.31 208 PHE A CA 1
ATOM 1735 C C . PHE A 1 208 ? -4.367 -18.493 8.410 1.00 89.31 208 PHE A C 1
ATOM 1737 O O . PHE A 1 208 ? -3.260 -17.961 8.408 1.00 89.31 208 PHE A O 1
ATOM 1744 N N . GLY A 1 209 ? -4.836 -19.132 9.486 1.00 88.50 209 GLY A N 1
ATOM 1745 C CA . GLY A 1 209 ? -4.082 -19.246 10.737 1.00 88.50 209 GLY A CA 1
ATOM 1746 C C . GLY A 1 209 ? -3.895 -17.920 11.488 1.00 88.50 209 GLY A C 1
ATOM 1747 O O . GLY A 1 209 ? -2.957 -17.783 12.269 1.00 88.50 209 GLY A O 1
ATOM 1748 N N . CYS A 1 210 ? -4.776 -16.932 11.287 1.00 85.50 210 CYS A N 1
ATOM 1749 C CA . CYS A 1 210 ? -4.607 -15.578 11.839 1.00 85.50 210 CYS A CA 1
ATOM 1750 C C . CYS A 1 210 ? -4.755 -15.496 13.371 1.00 85.50 210 CYS A C 1
ATOM 1752 O O . CYS A 1 210 ? -4.234 -14.568 13.996 1.00 85.50 210 CYS A O 1
ATOM 1754 N N . LYS A 1 211 ? -5.495 -16.439 13.969 1.00 79.31 211 LYS A N 1
ATOM 1755 C CA . LYS A 1 211 ? -5.846 -16.455 15.400 1.00 79.31 211 LYS A CA 1
ATOM 1756 C C . LYS A 1 211 ? -4.788 -17.091 16.307 1.00 79.31 211 LYS A C 1
ATOM 1758 O O . LYS A 1 211 ? -4.981 -17.149 17.517 1.00 79.31 211 LYS A O 1
ATOM 1763 N N . GLY A 1 212 ? -3.661 -17.534 15.752 1.00 67.50 212 GLY A N 1
ATOM 1764 C CA . GLY A 1 212 ? -2.524 -17.964 16.559 1.00 67.50 212 GLY A CA 1
ATOM 1765 C C . GLY A 1 212 ? -1.890 -16.780 17.291 1.00 67.50 212 GLY A C 1
ATOM 1766 O O . GLY A 1 212 ? -1.600 -15.741 16.687 1.00 67.50 212 GLY A O 1
ATOM 1767 N N . SER A 1 213 ? -1.634 -16.930 18.591 1.00 58.69 213 SER A N 1
ATOM 1768 C CA . SER A 1 213 ? -0.591 -16.125 19.227 1.00 58.69 213 SER A CA 1
ATOM 1769 C C . SER A 1 213 ? 0.733 -16.463 18.540 1.00 58.69 213 SER A C 1
ATOM 1771 O O . SER A 1 213 ? 0.983 -17.649 18.299 1.00 58.69 213 SER A O 1
ATOM 1773 N N . PRO A 1 214 ? 1.584 -15.473 18.203 1.00 61.19 214 PRO A N 1
ATOM 1774 C CA . PRO A 1 214 ? 2.953 -15.793 17.825 1.00 61.19 214 PRO A CA 1
ATOM 1775 C C . PRO A 1 214 ? 3.552 -16.681 18.926 1.00 61.19 214 PRO A C 1
ATOM 1777 O O . PRO A 1 214 ? 3.167 -16.515 20.092 1.00 61.19 214 PRO A O 1
ATOM 1780 N N . PRO A 1 215 ? 4.438 -17.636 18.587 1.00 57.88 215 PRO A N 1
ATOM 1781 C CA . PRO A 1 215 ? 5.131 -18.417 19.600 1.00 57.88 215 PRO A CA 1
ATOM 1782 C C . PRO A 1 215 ? 5.669 -17.441 20.639 1.00 57.88 215 PRO A C 1
ATOM 1784 O O . PRO A 1 215 ? 6.295 -16.450 20.264 1.00 57.88 215 PRO A O 1
ATOM 1787 N N . ALA A 1 216 ? 5.351 -17.656 21.916 1.00 57.12 216 ALA A N 1
ATOM 1788 C CA . ALA A 1 216 ? 5.921 -16.829 22.962 1.00 57.12 216 ALA A CA 1
ATOM 1789 C C . ALA A 1 216 ? 7.440 -16.961 22.835 1.00 57.12 216 ALA A C 1
ATOM 1791 O O . ALA A 1 216 ? 7.983 -18.046 23.065 1.00 57.12 216 ALA A O 1
ATOM 1792 N N . ASP A 1 217 ? 8.106 -15.889 22.399 1.00 59.09 217 ASP A N 1
ATOM 1793 C CA . ASP A 1 217 ? 9.558 -15.836 22.414 1.00 59.09 217 ASP A CA 1
ATOM 1794 C C . ASP A 1 217 ? 9.967 -16.163 23.845 1.00 59.09 217 ASP A C 1
ATOM 1796 O O . ASP A 1 217 ? 9.565 -15.478 24.792 1.00 59.09 217 ASP A O 1
ATOM 1800 N N . LYS A 1 218 ? 10.706 -17.262 24.029 1.00 63.38 218 LYS A N 1
ATOM 1801 C CA . LYS A 1 218 ? 11.247 -17.586 25.346 1.00 63.38 218 LYS A CA 1
ATOM 1802 C C . LYS A 1 218 ? 12.062 -16.366 25.769 1.00 63.38 218 LYS A C 1
ATOM 1804 O O . LYS A 1 218 ? 12.963 -15.996 25.011 1.00 63.38 218 LYS A O 1
ATOM 1809 N N . PRO A 1 219 ? 11.760 -15.725 26.914 1.00 60.59 219 PRO A N 1
ATOM 1810 C CA . PRO A 1 219 ? 12.474 -14.531 27.326 1.00 60.59 219 PRO A CA 1
ATOM 1811 C C . PRO A 1 219 ? 13.953 -14.889 27.417 1.00 60.59 219 PRO A C 1
ATOM 1813 O O . PRO A 1 219 ? 14.374 -15.672 28.268 1.00 60.59 219 PRO A O 1
ATOM 1816 N N . SER A 1 220 ? 14.740 -14.375 26.474 1.00 66.81 220 SER A N 1
ATOM 1817 C CA . SER A 1 220 ? 16.172 -14.608 26.480 1.00 66.81 220 SER A CA 1
ATOM 1818 C C . SER A 1 220 ? 16.749 -13.785 27.622 1.00 66.81 220 SER A C 1
ATOM 1820 O O . SER A 1 220 ? 16.660 -12.557 27.617 1.00 66.81 220 SER A O 1
ATOM 1822 N N . ALA A 1 221 ? 17.352 -14.458 28.603 1.00 73.12 221 ALA A N 1
ATOM 1823 C CA . ALA A 1 221 ? 18.068 -13.818 29.706 1.00 73.12 221 ALA A CA 1
ATOM 1824 C C . ALA A 1 221 ? 19.351 -13.094 29.245 1.00 73.12 221 ALA A C 1
ATOM 1826 O O . ALA A 1 221 ? 20.074 -12.522 30.057 1.00 73.12 221 ALA A O 1
ATOM 1827 N N . SER A 1 222 ? 19.651 -13.113 27.942 1.00 86.25 222 SER A N 1
ATOM 1828 C CA . SER A 1 222 ? 20.769 -12.376 27.371 1.00 86.25 222 SER A CA 1
ATOM 1829 C C . SER A 1 222 ? 20.590 -10.872 27.585 1.00 86.25 222 SER A C 1
ATOM 1831 O O . SER A 1 222 ? 19.600 -10.276 27.151 1.00 86.25 222 SER A O 1
ATOM 1833 N N . GLN A 1 223 ? 21.602 -10.242 28.184 1.00 86.31 223 GLN A N 1
ATOM 1834 C CA . GLN A 1 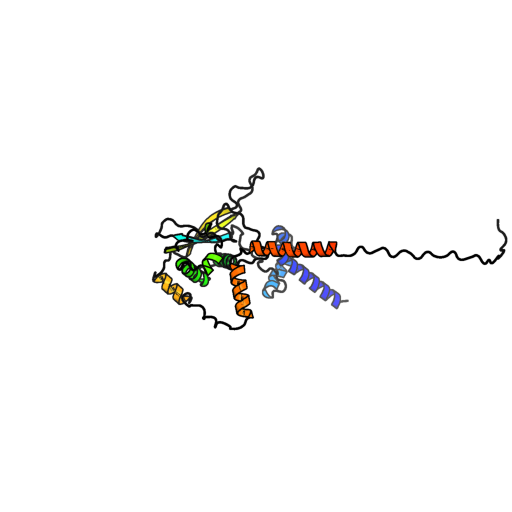223 ? 21.691 -8.785 28.322 1.00 86.31 223 GLN A CA 1
ATOM 1835 C C . GLN A 1 223 ? 21.512 -8.071 26.973 1.00 86.31 223 GLN A C 1
ATOM 1837 O O . GLN A 1 223 ? 20.900 -7.005 26.916 1.00 86.31 223 GLN A O 1
ATOM 1842 N N . LEU A 1 224 ? 21.963 -8.681 25.869 1.00 88.81 224 LEU A N 1
ATOM 1843 C CA . LEU A 1 224 ? 21.764 -8.148 24.524 1.00 88.81 224 LEU A CA 1
ATOM 1844 C C . LEU A 1 224 ? 20.276 -8.070 24.162 1.00 88.81 224 LEU A C 1
ATOM 1846 O O . LEU A 1 224 ? 19.822 -7.038 23.678 1.00 88.81 224 LEU A O 1
ATOM 1850 N N . HIS A 1 225 ? 19.505 -9.128 24.422 1.00 86.44 225 HIS A N 1
ATOM 1851 C CA . HIS A 1 225 ? 18.074 -9.156 24.116 1.00 86.44 225 HIS A CA 1
ATOM 1852 C C . HIS A 1 225 ? 17.307 -8.106 24.930 1.00 86.44 225 HIS A C 1
ATOM 1854 O O . HIS A 1 225 ? 16.480 -7.378 24.380 1.00 86.44 225 HIS A O 1
ATOM 1860 N N . GLN A 1 226 ? 17.628 -7.963 26.218 1.00 86.69 226 GLN A N 1
ATOM 1861 C CA . GLN A 1 226 ? 17.032 -6.936 27.079 1.00 86.69 226 GLN A CA 1
ATOM 1862 C C . GLN A 1 226 ? 17.373 -5.521 26.593 1.00 86.69 226 GLN A C 1
ATOM 1864 O O . GLN A 1 226 ? 16.482 -4.680 26.468 1.00 86.69 226 GLN A O 1
ATOM 1869 N N . THR A 1 227 ? 18.638 -5.284 26.235 1.00 89.56 227 THR A N 1
ATOM 1870 C CA . THR A 1 227 ? 19.111 -3.992 25.719 1.00 89.56 227 THR A CA 1
ATOM 1871 C C . THR A 1 227 ? 18.447 -3.645 24.386 1.00 89.56 227 THR A C 1
ATOM 1873 O O . THR A 1 227 ? 17.931 -2.542 24.219 1.00 89.56 227 THR A O 1
ATOM 1876 N N . MET A 1 228 ? 18.379 -4.598 23.453 1.00 88.06 228 MET A N 1
ATOM 1877 C CA . MET A 1 228 ? 17.696 -4.426 22.166 1.00 88.06 228 MET A CA 1
ATOM 1878 C C . MET A 1 228 ? 16.194 -4.203 22.332 1.00 88.06 228 MET A C 1
ATOM 1880 O O . MET A 1 228 ? 15.614 -3.401 21.606 1.00 88.06 228 MET A O 1
ATOM 1884 N N . THR A 1 229 ? 15.560 -4.855 23.307 1.00 85.56 229 THR A N 1
ATOM 1885 C CA . THR A 1 229 ? 14.138 -4.644 23.606 1.00 85.56 229 THR A CA 1
ATOM 1886 C C . THR A 1 229 ? 13.896 -3.244 24.165 1.00 85.56 229 THR A C 1
ATOM 1888 O O . THR A 1 229 ? 12.939 -2.583 23.764 1.00 85.56 229 THR A O 1
ATOM 1891 N N . LEU A 1 230 ? 14.768 -2.764 25.056 1.00 86.56 230 LEU A N 1
ATOM 1892 C CA . LEU A 1 230 ? 14.684 -1.417 25.617 1.00 86.56 230 LEU A CA 1
ATOM 1893 C C . LEU A 1 230 ? 14.880 -0.349 24.532 1.00 86.56 230 LEU A C 1
ATOM 1895 O O . LEU A 1 230 ? 14.036 0.534 24.385 1.00 86.56 230 LEU A O 1
ATOM 1899 N N . ILE A 1 231 ? 15.934 -0.485 23.720 1.00 87.50 231 ILE A N 1
ATOM 1900 C CA . ILE A 1 231 ? 16.182 0.384 22.560 1.00 87.50 231 ILE A CA 1
ATOM 1901 C C . ILE A 1 231 ? 14.989 0.329 21.607 1.00 87.50 231 ILE A C 1
ATOM 1903 O O . ILE A 1 231 ? 14.488 1.366 21.190 1.00 87.50 231 ILE A O 1
ATOM 1907 N N . GLY A 1 232 ? 14.473 -0.867 21.319 1.00 84.00 232 GLY A N 1
ATOM 1908 C CA . GLY A 1 232 ? 13.310 -1.062 20.466 1.00 84.00 232 GLY A CA 1
ATOM 1909 C C . GLY A 1 232 ? 12.069 -0.324 20.964 1.00 84.00 232 GLY A C 1
ATOM 1910 O O . GLY A 1 232 ? 11.365 0.264 20.150 1.00 84.00 232 GLY A O 1
ATOM 1911 N N . ARG A 1 233 ? 11.803 -0.290 22.277 1.00 83.50 233 ARG A N 1
ATOM 1912 C CA . ARG A 1 233 ? 10.673 0.478 22.836 1.00 83.50 233 ARG A CA 1
ATOM 1913 C C . ARG A 1 233 ? 10.835 1.980 22.624 1.00 83.50 233 ARG A C 1
ATOM 1915 O O . ARG A 1 233 ? 9.881 2.616 22.192 1.00 83.50 233 ARG A O 1
ATOM 1922 N N . VAL A 1 234 ? 12.027 2.518 22.888 1.00 83.06 234 VAL A N 1
ATOM 1923 C CA . VAL A 1 234 ? 12.319 3.953 22.721 1.00 83.06 234 VAL A CA 1
ATOM 1924 C C . VAL A 1 234 ? 12.291 4.352 21.246 1.00 83.06 234 VAL A C 1
ATOM 1926 O O . VAL A 1 234 ? 11.725 5.371 20.880 1.00 83.06 234 VAL A O 1
ATOM 1929 N N . VAL A 1 235 ? 12.866 3.531 20.369 1.00 83.25 235 VAL A N 1
ATOM 1930 C CA . VAL A 1 235 ? 12.899 3.802 18.928 1.00 83.25 235 VAL A CA 1
ATOM 1931 C C . VAL A 1 235 ? 11.499 3.701 18.315 1.00 83.25 235 VAL A C 1
ATOM 1933 O O . VAL A 1 235 ? 11.159 4.503 17.454 1.00 83.25 235 VAL A O 1
ATOM 1936 N N . ARG A 1 236 ? 10.657 2.762 18.773 1.00 77.75 236 ARG A N 1
ATOM 1937 C CA . ARG A 1 236 ? 9.279 2.590 18.272 1.00 77.75 236 ARG A CA 1
ATOM 1938 C C . ARG A 1 236 ? 8.346 3.758 18.595 1.00 77.75 236 ARG A C 1
ATOM 1940 O O . ARG A 1 236 ? 7.313 3.859 17.940 1.00 77.75 236 ARG A O 1
ATOM 1947 N N . SER A 1 237 ? 8.651 4.593 19.589 1.00 75.62 237 SER A N 1
ATOM 1948 C CA . SER A 1 237 ? 7.847 5.787 19.888 1.00 75.62 237 SER A CA 1
ATOM 1949 C C . SER A 1 237 ? 8.241 7.000 19.045 1.00 75.62 237 SER A C 1
ATOM 1951 O O . SER A 1 237 ? 7.523 7.995 19.048 1.00 75.62 237 SER A O 1
ATOM 1953 N N . ILE A 1 238 ? 9.363 6.934 18.322 1.00 81.19 238 ILE A N 1
ATOM 1954 C CA . ILE A 1 238 ? 9.853 8.029 17.487 1.00 81.19 238 ILE A CA 1
ATOM 1955 C C . ILE A 1 238 ? 9.450 7.760 16.031 1.00 81.19 238 ILE A C 1
ATOM 1957 O O . ILE A 1 238 ? 9.801 6.710 15.485 1.00 81.19 238 ILE A O 1
ATOM 1961 N N . PRO A 1 239 ? 8.763 8.703 15.360 1.00 79.12 239 PRO A N 1
ATOM 1962 C CA . PRO A 1 239 ? 8.492 8.597 13.934 1.00 79.12 239 PRO A CA 1
ATOM 1963 C C . PRO A 1 239 ? 9.782 8.364 13.121 1.00 79.12 239 PRO A C 1
ATOM 1965 O O . PRO A 1 239 ? 10.764 9.091 13.312 1.00 79.12 239 PRO A O 1
ATOM 1968 N N . PRO A 1 240 ? 9.803 7.407 12.173 1.00 79.25 240 PRO A N 1
ATOM 1969 C CA . PRO A 1 240 ? 11.019 7.030 11.448 1.00 79.25 240 PRO A CA 1
ATOM 1970 C C . PRO A 1 240 ? 11.742 8.191 10.757 1.00 79.25 240 PRO A C 1
ATOM 1972 O O . PRO A 1 240 ? 12.971 8.211 10.709 1.00 79.25 240 PRO A O 1
ATOM 1975 N N . HIS A 1 241 ? 10.997 9.184 10.265 1.00 78.31 241 HIS A N 1
ATOM 1976 C CA . HIS A 1 241 ? 11.564 10.332 9.560 1.00 78.31 241 HIS A CA 1
ATOM 1977 C C . HIS A 1 241 ? 12.439 11.220 10.466 1.00 78.31 241 HIS A C 1
ATOM 1979 O O . HIS A 1 241 ? 13.425 11.786 9.997 1.00 78.31 241 HIS A O 1
ATOM 1985 N N . HIS A 1 242 ? 12.144 11.303 11.768 1.00 83.75 242 HIS A N 1
ATOM 1986 C CA . HIS A 1 242 ? 12.994 12.021 12.723 1.00 83.75 242 HIS A CA 1
ATOM 1987 C C . HIS A 1 242 ? 14.322 11.297 12.970 1.00 83.75 242 HIS A C 1
ATOM 1989 O O . HIS A 1 242 ? 15.363 11.934 13.109 1.00 83.75 242 HIS A O 1
ATOM 1995 N N . LEU A 1 243 ? 14.311 9.962 12.978 1.00 84.31 243 LEU A N 1
ATOM 1996 C CA . LEU A 1 243 ? 15.533 9.169 13.124 1.00 84.31 243 LEU A CA 1
ATOM 1997 C C . LEU A 1 243 ? 16.439 9.332 11.902 1.00 84.31 243 LEU A C 1
ATOM 1999 O O . LEU A 1 243 ? 17.653 9.488 12.040 1.00 84.31 243 LEU A O 1
ATOM 2003 N N . THR A 1 244 ? 15.855 9.339 10.702 1.00 81.50 244 THR A N 1
ATOM 2004 C CA . THR A 1 244 ? 16.615 9.516 9.462 1.00 81.50 244 THR A CA 1
ATOM 2005 C C . THR A 1 244 ? 17.211 10.915 9.351 1.00 81.50 244 THR A C 1
ATOM 2007 O O . THR A 1 244 ? 18.377 11.042 8.985 1.00 81.50 244 THR A O 1
ATOM 2010 N N . THR A 1 245 ? 16.469 11.966 9.720 1.00 84.56 245 THR A N 1
ATOM 2011 C CA . THR A 1 245 ? 17.001 13.338 9.697 1.00 84.56 245 THR A CA 1
ATOM 2012 C C . THR A 1 245 ? 18.095 13.538 10.741 1.00 84.56 245 THR A C 1
ATOM 2014 O O . THR A 1 245 ? 19.132 14.115 10.416 1.00 84.56 245 THR A O 1
ATOM 2017 N N . ALA A 1 246 ? 17.930 12.998 11.953 1.00 88.69 246 ALA A N 1
ATOM 2018 C CA . ALA A 1 246 ? 18.967 13.021 12.982 1.00 88.69 246 ALA A CA 1
ATOM 2019 C C . ALA A 1 246 ? 20.254 12.325 12.511 1.00 88.69 246 ALA A C 1
ATOM 2021 O O . ALA A 1 246 ? 21.343 12.882 12.652 1.00 88.69 246 ALA A O 1
ATOM 2022 N N . LEU A 1 247 ? 20.140 11.150 11.881 1.00 87.88 247 LEU A N 1
ATOM 2023 C CA . LEU A 1 247 ? 21.289 10.437 11.321 1.00 87.88 247 LEU A CA 1
ATOM 2024 C C . LEU A 1 247 ? 21.993 11.261 10.231 1.00 87.88 247 LEU A C 1
ATOM 2026 O O . LEU A 1 247 ? 23.216 11.396 10.260 1.00 87.88 247 LEU A O 1
ATOM 2030 N N . CYS A 1 248 ? 21.237 11.849 9.299 1.00 87.81 248 CYS A N 1
ATOM 2031 C CA . CYS A 1 248 ? 21.793 12.713 8.256 1.00 87.81 248 CYS A CA 1
ATOM 2032 C C . CYS A 1 248 ? 22.532 13.924 8.841 1.00 87.81 248 CYS A C 1
ATOM 2034 O O . CYS A 1 248 ? 23.619 14.255 8.369 1.00 87.81 248 CYS A O 1
ATOM 2036 N N . LEU A 1 249 ? 21.983 14.555 9.882 1.00 92.06 249 LEU A N 1
ATOM 2037 C CA . LEU A 1 249 ? 22.623 15.677 10.569 1.00 92.06 249 LEU A CA 1
ATOM 2038 C C . LEU A 1 249 ? 23.926 15.258 11.252 1.00 92.06 249 LEU A C 1
ATOM 2040 O O . LEU A 1 249 ? 24.932 15.946 11.102 1.00 92.06 249 LEU A O 1
ATOM 2044 N N . VAL A 1 250 ? 23.948 14.116 11.944 1.00 93.94 250 VAL A N 1
ATOM 2045 C CA . VAL A 1 250 ? 25.168 13.589 12.579 1.00 93.94 250 VAL A CA 1
ATOM 2046 C C . VAL A 1 250 ? 26.253 13.305 11.538 1.00 93.94 250 VAL A C 1
ATOM 2048 O O . VAL A 1 250 ? 27.410 13.681 11.738 1.00 93.94 250 VAL A O 1
ATOM 2051 N N . VAL A 1 251 ? 25.898 12.693 10.404 1.00 92.25 251 VAL A N 1
ATOM 2052 C CA . VAL A 1 251 ? 26.837 12.439 9.298 1.00 92.25 251 VAL A CA 1
ATOM 2053 C C . VAL A 1 251 ? 27.359 13.754 8.715 1.00 92.25 251 VAL A C 1
ATOM 2055 O O . VAL A 1 251 ? 28.568 13.908 8.543 1.00 92.25 251 VAL A O 1
ATOM 2058 N N . LEU A 1 252 ? 26.478 14.727 8.470 1.00 93.88 252 LEU A N 1
ATOM 2059 C CA . LEU A 1 252 ? 26.855 16.040 7.947 1.00 93.88 252 LEU A CA 1
ATOM 2060 C C . LEU A 1 252 ? 27.817 16.769 8.896 1.00 93.88 252 LEU A C 1
ATOM 2062 O O . LEU A 1 252 ? 28.863 17.247 8.460 1.00 93.88 252 LEU A O 1
ATOM 2066 N N . LEU A 1 253 ? 27.502 16.810 10.192 1.00 94.81 253 LEU A N 1
ATOM 2067 C CA . LEU A 1 253 ? 28.352 17.417 11.219 1.00 94.81 253 LEU A CA 1
ATOM 2068 C C . LEU A 1 253 ? 29.701 16.701 11.335 1.00 94.81 253 LEU A C 1
ATOM 2070 O O . LEU A 1 253 ? 30.731 17.362 11.456 1.00 94.81 253 LEU A O 1
ATOM 2074 N N . SER A 1 254 ? 29.722 15.372 11.219 1.00 91.81 254 SER A N 1
ATOM 2075 C CA . SER A 1 254 ? 30.962 14.589 11.228 1.00 91.81 254 SER A CA 1
ATOM 2076 C C . SER A 1 254 ? 31.854 14.952 10.035 1.00 91.81 254 SER A C 1
ATOM 2078 O O . SER A 1 254 ? 33.037 15.230 10.222 1.00 91.81 254 SER A O 1
ATOM 2080 N N . ILE A 1 255 ? 31.287 15.057 8.827 1.00 92.31 255 ILE A N 1
ATOM 2081 C CA . ILE A 1 255 ? 32.011 15.474 7.612 1.00 92.31 255 ILE A CA 1
ATOM 2082 C C . ILE A 1 255 ? 32.528 16.912 7.745 1.00 92.31 255 ILE A C 1
ATOM 2084 O O . ILE A 1 255 ? 33.672 17.197 7.388 1.00 92.31 255 ILE A O 1
ATOM 2088 N N . LEU A 1 256 ? 31.709 17.826 8.271 1.00 92.38 256 LEU A N 1
ATOM 2089 C CA . LEU A 1 256 ? 32.121 19.212 8.497 1.00 92.38 256 LEU A CA 1
ATOM 2090 C C . LEU A 1 256 ? 33.262 19.281 9.518 1.00 92.38 256 LEU A C 1
ATOM 2092 O O . LEU A 1 256 ? 34.273 19.927 9.253 1.00 92.38 256 LEU A O 1
ATOM 2096 N N . SER A 1 257 ? 33.164 18.552 10.632 1.00 89.94 257 SER A N 1
ATOM 2097 C CA . SER A 1 257 ? 34.210 18.515 11.663 1.00 89.94 257 SER A CA 1
ATOM 2098 C C . SER A 1 257 ? 35.546 17.968 11.136 1.00 89.94 257 SER A C 1
ATOM 2100 O O . SER A 1 257 ? 36.606 18.485 11.489 1.00 89.94 257 SER A O 1
ATOM 2102 N N . GLN A 1 258 ? 35.519 16.999 10.215 1.00 86.25 258 GLN A N 1
ATOM 2103 C CA . GLN A 1 258 ? 36.716 16.499 9.530 1.00 86.25 258 GLN A CA 1
ATOM 2104 C C . GLN A 1 258 ? 37.363 17.557 8.624 1.00 86.25 258 GLN A C 1
ATOM 2106 O O . GLN A 1 258 ? 38.587 17.628 8.547 1.00 86.25 258 GLN A O 1
ATOM 2111 N N . ARG A 1 259 ? 36.570 18.427 7.981 1.00 81.12 259 ARG A N 1
ATOM 2112 C CA . ARG A 1 259 ? 37.095 19.539 7.163 1.00 81.12 259 ARG A CA 1
ATOM 2113 C C . ARG A 1 259 ? 37.722 20.656 7.999 1.00 81.12 259 ARG A C 1
ATOM 2115 O O . ARG A 1 259 ? 38.635 21.322 7.522 1.00 81.12 259 ARG A O 1
ATOM 2122 N N . PHE A 1 260 ? 37.260 20.853 9.232 1.00 72.75 260 PHE A N 1
ATOM 2123 C CA . PHE A 1 260 ? 37.842 21.834 10.155 1.00 72.75 260 PHE A CA 1
ATOM 2124 C C . PHE A 1 260 ? 39.046 21.293 10.940 1.00 72.75 260 PHE A C 1
ATOM 2126 O O . PHE A 1 260 ? 39.866 22.079 11.404 1.00 72.75 260 PHE A O 1
ATOM 2133 N N . THR A 1 261 ? 39.188 19.970 11.066 1.00 66.19 261 THR A N 1
ATOM 2134 C CA . THR A 1 261 ? 40.319 19.334 11.767 1.00 66.19 261 THR A CA 1
ATOM 2135 C C . THR A 1 261 ? 41.473 18.921 10.852 1.00 66.19 261 THR A C 1
ATOM 2137 O O . THR A 1 261 ? 42.546 18.600 11.362 1.00 66.19 261 THR A O 1
ATOM 2140 N N . THR A 1 262 ? 41.332 18.979 9.519 1.00 54.12 262 THR A N 1
ATOM 2141 C CA . THR A 1 262 ? 42.483 18.821 8.614 1.00 54.12 262 THR A CA 1
ATOM 2142 C C . THR A 1 262 ? 43.478 19.971 8.815 1.00 54.12 262 THR A C 1
ATOM 2144 O O . THR A 1 262 ? 43.144 21.118 8.505 1.00 54.12 262 THR A O 1
ATOM 2147 N N . PRO A 1 263 ? 44.703 19.712 9.313 1.00 53.97 263 PRO A N 1
ATOM 2148 C CA . PRO A 1 263 ? 45.667 20.771 9.552 1.00 53.97 263 PRO A CA 1
ATOM 2149 C C . PRO A 1 263 ? 46.094 21.372 8.213 1.00 53.97 263 PRO A C 1
ATOM 2151 O O . PRO A 1 263 ? 46.452 20.649 7.280 1.00 53.97 263 PRO A O 1
ATOM 2154 N N . SER A 1 264 ? 46.079 22.706 8.133 1.00 49.03 264 SER A N 1
ATOM 2155 C CA . SER A 1 264 ? 46.681 23.456 7.030 1.00 49.03 264 SER A CA 1
ATOM 2156 C C . SER A 1 264 ? 48.082 22.905 6.776 1.00 49.03 264 SER A C 1
ATOM 2158 O O . SER A 1 264 ? 48.946 22.927 7.659 1.00 49.03 264 SER A O 1
ATOM 2160 N N . ARG A 1 265 ? 48.291 22.340 5.584 1.00 50.28 265 ARG A N 1
ATOM 2161 C CA . ARG A 1 265 ? 49.579 21.818 5.132 1.00 50.28 265 ARG A CA 1
ATOM 2162 C C . ARG A 1 265 ? 50.551 22.998 5.093 1.00 50.28 265 ARG A C 1
ATOM 2164 O O . ARG A 1 265 ? 50.646 23.673 4.073 1.00 50.28 265 ARG A O 1
ATOM 2171 N N . LYS A 1 266 ? 51.248 23.268 6.209 1.00 45.03 266 LYS A N 1
ATOM 2172 C CA . LYS A 1 266 ? 52.339 24.250 6.288 1.00 45.03 266 LYS A CA 1
ATOM 2173 C C . LYS A 1 266 ? 53.246 24.009 5.086 1.00 45.03 266 LYS A C 1
ATOM 2175 O O . LYS A 1 266 ? 53.807 22.918 4.948 1.00 45.03 266 LYS A O 1
ATOM 2180 N N . SER A 1 267 ? 53.357 25.000 4.203 1.00 45.84 267 SER A N 1
ATOM 2181 C CA . SER A 1 267 ? 54.303 24.959 3.097 1.00 45.84 267 SER A CA 1
ATOM 2182 C C . SER A 1 267 ? 55.693 24.770 3.700 1.00 45.84 267 SER A C 1
ATOM 2184 O O . SER A 1 267 ? 56.209 25.672 4.362 1.00 45.84 267 SER A O 1
ATOM 2186 N N . LYS A 1 268 ? 56.288 23.584 3.537 1.00 43.12 268 LYS A N 1
ATOM 2187 C CA . LYS A 1 268 ? 57.708 23.392 3.838 1.00 43.12 268 LYS A CA 1
ATOM 2188 C C . LYS A 1 268 ? 58.471 24.378 2.958 1.00 43.12 268 LYS A C 1
ATOM 2190 O O . LYS A 1 268 ? 58.404 24.283 1.734 1.00 43.12 268 LYS A O 1
ATOM 2195 N N . GLY A 1 269 ? 59.117 25.352 3.597 1.00 40.56 269 GLY A N 1
ATOM 2196 C CA . GLY A 1 269 ? 59.963 26.335 2.937 1.00 40.56 269 GLY A CA 1
ATOM 2197 C C . GLY A 1 269 ? 60.996 25.648 2.048 1.00 40.56 269 GLY A C 1
ATOM 2198 O O . GLY A 1 269 ? 61.571 24.623 2.421 1.00 40.56 269 GLY A O 1
ATOM 2199 N N . ARG A 1 270 ? 61.202 26.210 0.856 1.00 41.22 270 ARG A N 1
ATOM 2200 C CA . ARG A 1 270 ? 62.345 25.889 -0.003 1.00 41.22 270 ARG A CA 1
ATOM 2201 C C . ARG A 1 270 ? 63.636 26.104 0.803 1.00 41.22 270 ARG A C 1
ATOM 2203 O O . ARG A 1 270 ? 63.765 27.172 1.402 1.00 41.22 270 ARG A O 1
ATOM 2210 N N . PRO A 1 271 ? 64.596 25.165 0.809 1.00 41.84 271 PRO A N 1
ATOM 2211 C CA . PRO A 1 271 ? 65.927 25.459 1.310 1.00 41.84 271 PRO A CA 1
ATOM 2212 C C . PRO A 1 271 ? 66.563 26.524 0.413 1.00 41.84 271 PRO A C 1
ATOM 2214 O O . PRO A 1 271 ? 66.518 26.431 -0.813 1.00 41.84 271 PRO A O 1
ATOM 2217 N N . MET A 1 272 ? 67.115 27.549 1.046 1.00 42.34 272 MET A N 1
ATOM 2218 C CA . MET A 1 272 ? 67.863 28.634 0.429 1.00 42.34 272 MET A CA 1
ATOM 2219 C C . MET A 1 272 ? 69.199 28.064 -0.080 1.00 42.34 272 MET A C 1
ATOM 2221 O O . MET A 1 272 ? 70.038 27.656 0.721 1.00 42.34 272 MET A O 1
ATOM 2225 N N . GLU A 1 273 ? 69.380 27.962 -1.400 1.00 42.53 273 GLU A N 1
ATOM 2226 C CA . GLU A 1 273 ? 70.669 27.573 -1.987 1.00 42.53 273 GLU A CA 1
ATOM 2227 C C . GLU A 1 273 ? 71.713 28.665 -1.713 1.00 42.53 273 GLU A C 1
ATOM 2229 O O . GLU A 1 273 ? 71.534 29.832 -2.062 1.00 42.53 273 GLU A O 1
ATOM 2234 N N . ALA A 1 274 ? 72.808 28.272 -1.060 1.00 42.44 274 ALA A N 1
ATOM 2235 C CA . ALA A 1 274 ? 73.960 29.124 -0.794 1.00 42.44 274 ALA A CA 1
ATOM 2236 C C . ALA A 1 274 ? 74.694 29.503 -2.101 1.00 42.44 274 ALA A C 1
ATOM 2238 O O . ALA A 1 274 ? 74.782 28.680 -3.019 1.00 42.44 274 ALA A O 1
ATOM 2239 N N . PRO A 1 275 ? 75.280 30.712 -2.201 1.00 40.75 275 PRO A N 1
ATOM 2240 C CA . PRO A 1 275 ? 75.959 31.150 -3.413 1.00 40.75 275 PRO A CA 1
ATOM 2241 C C . PRO A 1 275 ? 77.277 30.382 -3.592 1.00 40.75 275 PRO A C 1
ATOM 2243 O O . PRO A 1 275 ? 78.210 30.520 -2.801 1.00 40.75 275 PRO A O 1
ATOM 2246 N N . LYS A 1 276 ? 77.375 29.572 -4.655 1.00 44.59 276 LYS A N 1
ATOM 2247 C CA . LYS A 1 276 ? 78.638 28.935 -5.055 1.00 44.59 276 LYS A CA 1
ATOM 2248 C C . LYS A 1 276 ? 79.605 29.992 -5.589 1.00 44.59 276 LYS A C 1
ATOM 2250 O O . LYS A 1 276 ? 79.332 30.678 -6.573 1.00 44.59 276 LYS A O 1
ATOM 2255 N N . SER A 1 277 ? 80.747 30.097 -4.919 1.00 38.41 277 SER A N 1
ATOM 2256 C CA . SER A 1 277 ? 81.859 30.965 -5.276 1.00 38.41 277 SER A CA 1
ATOM 2257 C C . SER A 1 277 ? 82.511 30.553 -6.601 1.00 38.41 277 SER A C 1
ATOM 2259 O O . SER A 1 277 ? 82.643 29.377 -6.945 1.00 38.41 277 SER A O 1
ATOM 2261 N N . ARG A 1 278 ? 82.925 31.576 -7.354 1.00 40.00 278 ARG A N 1
ATOM 2262 C CA . ARG A 1 278 ? 83.703 31.497 -8.593 1.00 40.00 278 ARG A CA 1
ATOM 2263 C C . ARG A 1 278 ? 84.999 30.703 -8.395 1.00 40.00 278 ARG A C 1
ATOM 2265 O O . ARG A 1 278 ? 85.823 31.065 -7.558 1.00 40.00 278 ARG A O 1
ATOM 2272 N N . ARG A 1 279 ? 85.272 29.757 -9.297 1.00 38.72 279 ARG A N 1
ATOM 2273 C CA . ARG A 1 279 ? 86.645 29.412 -9.691 1.00 38.72 279 AR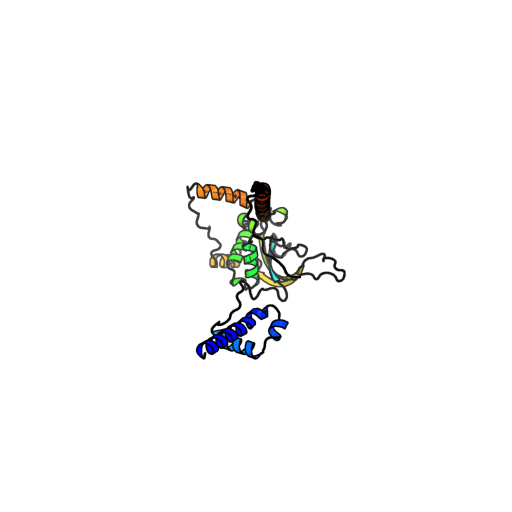G A CA 1
ATOM 2274 C C . ARG A 1 279 ? 86.697 29.188 -11.199 1.00 38.72 279 ARG A C 1
ATOM 2276 O O . ARG A 1 279 ? 85.967 28.369 -11.745 1.00 38.72 279 ARG A O 1
ATOM 2283 N N . GLY A 1 280 ? 87.491 30.030 -11.851 1.00 35.25 280 GLY A N 1
ATOM 2284 C CA . GLY A 1 280 ? 87.513 30.211 -13.293 1.00 35.25 280 GLY A CA 1
ATOM 2285 C C . GLY A 1 280 ? 88.132 29.063 -14.082 1.00 35.25 280 GLY A C 1
ATOM 2286 O O . GLY A 1 280 ? 88.933 28.281 -13.576 1.00 35.25 280 GLY A O 1
ATOM 2287 N N . LYS A 1 281 ? 87.824 29.066 -15.377 1.00 40.78 281 LYS A N 1
ATOM 2288 C CA . LYS A 1 281 ? 88.737 28.621 -16.426 1.00 40.78 281 LYS A CA 1
ATOM 2289 C C . LYS A 1 281 ? 88.530 29.516 -17.643 1.00 40.78 281 LYS A C 1
ATOM 2291 O O . LYS A 1 281 ? 87.504 29.469 -18.309 1.00 40.78 281 LYS A O 1
ATOM 2296 N N . SER A 1 282 ? 89.519 30.378 -17.850 1.00 35.47 282 SER A N 1
ATOM 2297 C CA . SER A 1 282 ? 89.743 31.132 -19.076 1.00 35.47 282 SER A CA 1
ATOM 2298 C C . SER A 1 282 ? 90.188 30.151 -20.162 1.00 35.47 282 SER A C 1
ATOM 2300 O O . SER A 1 282 ? 91.147 29.408 -19.960 1.00 35.47 282 SER A O 1
ATOM 2302 N N . GLY A 1 283 ? 89.471 30.128 -21.283 1.00 39.72 283 GLY A N 1
ATOM 2303 C CA . GLY A 1 283 ? 89.775 29.331 -22.467 1.00 39.72 283 GLY A CA 1
ATOM 2304 C C . GLY A 1 283 ? 89.447 30.154 -23.704 1.00 39.72 283 GLY A C 1
ATOM 2305 O O . GLY A 1 283 ? 88.307 30.212 -24.146 1.00 39.72 283 GLY A O 1
ATOM 2306 N N . LYS A 1 284 ? 90.463 30.863 -24.189 1.00 38.81 284 LYS A N 1
ATOM 2307 C CA . LYS A 1 284 ? 90.453 31.809 -25.306 1.00 38.81 284 LYS A CA 1
ATOM 2308 C C . LYS A 1 284 ? 90.299 31.034 -26.627 1.00 38.81 284 LYS A C 1
ATOM 2310 O O . LYS A 1 284 ? 91.207 30.299 -26.998 1.00 38.81 284 LYS A O 1
ATOM 2315 N N . GLY A 1 285 ? 89.185 31.222 -27.333 1.00 37.22 285 GLY A N 1
ATOM 2316 C CA . GLY A 1 285 ? 88.965 30.780 -28.716 1.00 37.22 285 GLY A CA 1
ATOM 2317 C C . GLY A 1 285 ? 88.669 31.994 -29.597 1.00 37.22 285 GLY A C 1
ATOM 2318 O O . GLY A 1 285 ? 87.880 32.853 -29.223 1.00 37.22 285 GLY A O 1
ATOM 2319 N N . ARG A 1 286 ? 89.391 32.118 -30.707 1.00 39.03 286 ARG A N 1
ATOM 2320 C CA . ARG A 1 286 ? 89.575 33.321 -31.532 1.00 39.03 286 ARG A CA 1
ATOM 2321 C C . ARG A 1 286 ? 88.664 33.267 -32.776 1.00 39.03 286 ARG A C 1
ATOM 2323 O O . ARG A 1 286 ? 88.693 32.254 -33.455 1.00 39.03 286 ARG A O 1
ATOM 2330 N N . LYS A 1 287 ? 88.029 34.408 -33.090 1.00 37.53 287 LYS A N 1
ATOM 2331 C CA . LYS A 1 287 ? 87.700 34.995 -34.418 1.00 37.53 287 LYS A CA 1
ATOM 2332 C C . LYS A 1 287 ? 86.788 34.263 -35.428 1.00 37.53 287 LYS A C 1
ATOM 2334 O O . LYS A 1 287 ? 87.198 33.265 -36.002 1.00 37.53 287 LYS A O 1
ATOM 2339 N N . GLN A 1 288 ? 85.679 34.938 -35.752 1.00 37.69 288 GLN A N 1
ATOM 2340 C CA . GLN A 1 288 ? 85.073 35.318 -37.057 1.00 37.69 288 GLN A CA 1
ATOM 2341 C C . GLN A 1 288 ? 83.733 35.988 -36.659 1.00 37.69 288 GLN A C 1
ATOM 2343 O O . GLN A 1 288 ? 83.079 35.462 -35.766 1.00 37.69 288 GLN A O 1
ATOM 2348 N N . GLU A 1 289 ? 83.278 37.155 -37.102 1.00 33.38 289 GLU A N 1
ATOM 2349 C CA . GLU A 1 289 ? 83.579 38.112 -38.174 1.00 33.38 289 GLU A CA 1
ATOM 2350 C C . GLU A 1 289 ? 83.197 39.513 -37.650 1.00 33.38 289 GLU A C 1
ATOM 2352 O O . GLU A 1 289 ? 82.281 39.576 -36.792 1.00 33.38 289 GLU A O 1
#